Protein AF-A0A4S2UFD5-F1 (afdb_monomer_lite)

Structure (mmCIF, N/CA/C/O backbone):
data_AF-A0A4S2UFD5-F1
#
_entry.id   AF-A0A4S2UFD5-F1
#
loop_
_atom_site.group_PDB
_atom_site.id
_atom_site.type_symbol
_atom_site.label_atom_id
_atom_site.label_alt_id
_atom_site.label_comp_id
_atom_site.label_asym_id
_atom_site.label_entity_id
_atom_site.label_seq_id
_atom_site.pdbx_PDB_ins_code
_atom_site.Cartn_x
_atom_site.Cartn_y
_atom_site.Cartn_z
_atom_site.occupancy
_atom_site.B_iso_or_equiv
_atom_site.auth_seq_id
_atom_site.auth_comp_id
_atom_site.auth_asym_id
_atom_site.auth_atom_id
_atom_site.pdbx_PDB_model_num
ATOM 1 N N . MET A 1 1 ? 9.937 -9.677 -16.029 1.00 76.75 1 MET A N 1
ATOM 2 C CA . MET A 1 1 ? 10.429 -10.724 -15.095 1.00 76.75 1 MET A CA 1
ATOM 3 C C . MET A 1 1 ? 11.474 -11.639 -15.706 1.00 76.75 1 MET A C 1
ATOM 5 O O . MET A 1 1 ? 12.513 -11.784 -15.085 1.00 76.75 1 MET A O 1
ATOM 9 N N . VAL A 1 2 ? 11.227 -12.237 -16.877 1.00 81.25 2 VAL A N 1
ATOM 10 C CA . VAL A 1 2 ? 12.210 -13.088 -17.580 1.00 81.25 2 VAL A CA 1
ATOM 11 C C . VAL A 1 2 ? 13.543 -12.349 -17.768 1.00 81.25 2 VAL A C 1
ATOM 13 O O . VAL A 1 2 ? 14.549 -12.785 -17.219 1.00 81.25 2 VAL A O 1
ATOM 16 N N . TRP A 1 3 ? 13.488 -11.132 -18.322 1.00 85.19 3 TRP A N 1
ATOM 17 C CA . TRP A 1 3 ? 14.653 -10.252 -18.464 1.00 85.19 3 TRP A CA 1
ATOM 18 C C . TRP A 1 3 ? 15.431 -10.014 -17.159 1.00 85.19 3 TRP A C 1
ATOM 20 O O . TRP A 1 3 ? 16.648 -10.068 -17.155 1.00 85.19 3 TRP A O 1
ATOM 30 N N . LEU A 1 4 ? 14.756 -9.804 -16.019 1.00 79.94 4 LEU A N 1
ATOM 31 C CA . LEU A 1 4 ? 15.431 -9.528 -14.737 1.00 79.94 4 LEU A CA 1
ATOM 32 C C . LEU A 1 4 ? 16.230 -10.727 -14.211 1.00 79.94 4 LEU A C 1
ATOM 34 O O . LEU A 1 4 ? 17.190 -10.550 -13.463 1.00 79.94 4 LEU A O 1
ATOM 38 N N . VAL A 1 5 ? 15.799 -11.942 -14.554 1.00 80.50 5 VAL A N 1
ATOM 39 C CA . VAL A 1 5 ? 16.492 -13.176 -14.171 1.00 80.50 5 VAL A CA 1
ATOM 40 C C . VAL A 1 5 ? 17.629 -13.466 -15.147 1.00 80.50 5 VAL A C 1
ATOM 42 O O . VAL A 1 5 ? 18.722 -13.802 -14.703 1.00 80.50 5 VAL A O 1
ATOM 45 N N . GLU A 1 6 ? 17.400 -13.274 -16.445 1.00 81.75 6 GLU A N 1
ATOM 46 C CA . GLU A 1 6 ? 18.410 -13.458 -17.497 1.00 81.75 6 GLU A CA 1
ATOM 47 C C . GLU A 1 6 ? 19.537 -12.422 -17.422 1.00 81.75 6 GLU A C 1
ATOM 49 O O . GLU A 1 6 ? 20.700 -12.773 -17.583 1.00 81.75 6 GLU A O 1
ATOM 54 N N . ALA A 1 7 ? 19.222 -11.175 -17.064 1.00 79.00 7 ALA A N 1
ATOM 55 C CA . ALA A 1 7 ? 20.200 -10.111 -16.838 1.00 79.00 7 ALA A CA 1
ATOM 56 C C . ALA A 1 7 ? 21.088 -10.347 -15.598 1.00 79.00 7 ALA A C 1
ATOM 58 O O . ALA A 1 7 ? 21.960 -9.535 -15.301 1.00 79.00 7 ALA A O 1
ATOM 59 N N . GLY A 1 8 ? 20.861 -11.423 -14.831 1.00 82.69 8 GLY A N 1
ATOM 60 C CA . GLY A 1 8 ? 21.747 -11.830 -13.738 1.00 82.69 8 GLY A CA 1
ATOM 61 C C . GLY A 1 8 ? 21.812 -10.856 -12.556 1.00 82.69 8 GLY A C 1
ATOM 62 O O . GLY A 1 8 ? 22.706 -10.969 -11.719 1.00 82.69 8 GLY A O 1
ATOM 63 N N . LEU A 1 9 ? 20.855 -9.928 -12.439 1.00 82.50 9 LEU A N 1
ATOM 64 C CA . LEU A 1 9 ? 20.881 -8.830 -11.459 1.00 82.50 9 LEU A CA 1
ATOM 65 C C . LEU A 1 9 ? 20.856 -9.298 -9.996 1.00 82.50 9 LEU A C 1
ATOM 67 O O . LEU A 1 9 ? 21.184 -8.538 -9.087 1.00 82.50 9 LEU A O 1
ATOM 71 N N . HIS A 1 10 ? 20.471 -10.551 -9.742 1.00 84.25 10 HIS A N 1
ATOM 72 C CA . HIS A 1 10 ? 20.485 -11.126 -8.405 1.00 84.25 10 HIS A CA 1
ATOM 73 C C . HIS A 1 10 ? 20.942 -12.587 -8.424 1.00 84.25 10 HIS A C 1
ATOM 75 O O . HIS A 1 10 ? 20.267 -13.449 -8.981 1.00 84.25 10 HIS A O 1
ATOM 81 N N . ARG A 1 11 ? 22.028 -12.906 -7.703 1.00 86.25 11 ARG A N 1
ATOM 82 C CA . ARG A 1 11 ? 22.675 -14.243 -7.684 1.00 86.25 11 ARG A CA 1
ATOM 83 C C . ARG A 1 11 ? 21.758 -15.407 -7.288 1.00 86.25 11 ARG A C 1
ATOM 85 O O . ARG A 1 11 ? 22.074 -16.563 -7.524 1.00 86.25 11 ARG A O 1
ATOM 92 N N . ARG A 1 12 ? 20.650 -15.115 -6.600 1.00 86.88 12 ARG A N 1
ATOM 93 C CA . ARG A 1 12 ? 19.658 -16.111 -6.144 1.00 86.88 12 ARG A CA 1
ATOM 94 C C . ARG A 1 12 ? 18.374 -16.117 -6.977 1.00 86.88 12 ARG A C 1
ATOM 96 O O . ARG A 1 12 ? 17.432 -16.817 -6.607 1.00 86.88 12 ARG A O 1
ATOM 103 N N . ALA A 1 13 ? 18.294 -15.292 -8.018 1.00 87.31 13 ALA A N 1
ATOM 104 C CA . ALA A 1 13 ? 17.184 -15.330 -8.953 1.00 87.31 13 ALA A CA 1
ATOM 105 C C . ALA A 1 13 ? 17.376 -16.493 -9.933 1.00 87.31 13 ALA A C 1
ATOM 107 O O . ALA A 1 13 ? 18.480 -16.736 -10.399 1.00 87.31 13 ALA A O 1
ATOM 108 N N . GLY A 1 14 ? 16.307 -17.239 -10.207 1.00 91.69 14 GLY A N 1
ATOM 109 C CA . GLY A 1 14 ? 16.356 -18.402 -11.093 1.00 91.69 14 GLY A CA 1
ATOM 110 C C . GLY A 1 14 ? 14.960 -18.893 -11.461 1.00 91.69 14 GLY A C 1
ATOM 111 O O . GLY A 1 14 ? 13.976 -18.175 -11.263 1.00 91.69 14 GLY A O 1
ATOM 112 N N . ALA A 1 15 ? 14.856 -20.134 -11.943 1.00 91.81 15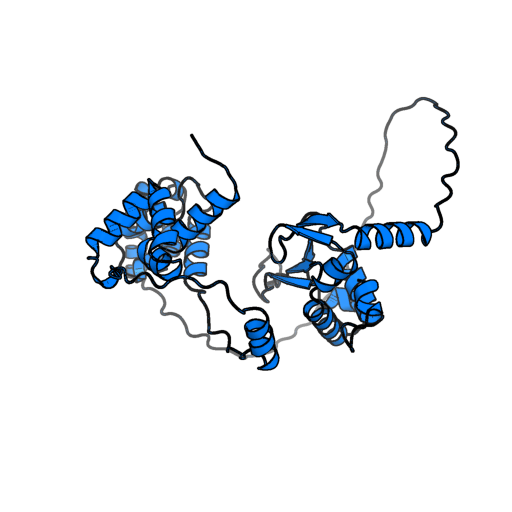 ALA A N 1
ATOM 113 C CA . ALA A 1 15 ? 13.592 -20.729 -12.392 1.00 91.81 15 ALA A CA 1
ATOM 114 C C . ALA A 1 15 ? 12.478 -20.654 -11.329 1.00 91.81 15 ALA A C 1
ATOM 116 O O . ALA A 1 15 ? 11.348 -20.275 -11.634 1.00 91.81 15 ALA A O 1
ATOM 117 N N . THR A 1 16 ? 12.807 -20.901 -10.058 1.00 93.06 16 THR A N 1
ATOM 118 C CA . THR A 1 16 ? 11.849 -20.802 -8.947 1.00 93.06 16 THR A CA 1
ATOM 119 C C . THR A 1 16 ? 11.355 -19.372 -8.716 1.00 93.06 16 THR A C 1
ATOM 121 O O . THR A 1 16 ? 10.181 -19.169 -8.411 1.00 93.06 16 THR A O 1
ATOM 124 N N . THR A 1 17 ? 12.209 -18.359 -8.910 1.00 93.62 17 THR A N 1
ATOM 125 C CA . THR A 1 17 ? 11.784 -16.949 -8.859 1.00 93.62 17 THR A CA 1
ATOM 126 C C . THR A 1 17 ? 10.774 -16.652 -9.962 1.00 93.62 17 THR A C 1
ATOM 128 O O . THR A 1 17 ? 9.776 -15.984 -9.702 1.00 93.62 17 THR A O 1
ATOM 131 N N . LEU A 1 18 ? 11.004 -17.165 -11.176 1.00 93.75 18 LEU A N 1
ATOM 132 C CA . LEU A 1 18 ? 10.075 -16.999 -12.297 1.00 93.75 18 LEU A CA 1
ATOM 133 C C . LEU A 1 18 ? 8.743 -17.705 -12.041 1.00 93.75 18 LEU A C 1
ATOM 135 O O . LEU A 1 18 ? 7.700 -17.122 -12.319 1.00 93.75 18 LEU A O 1
ATOM 139 N N . ALA A 1 19 ? 8.764 -18.917 -11.482 1.00 93.38 19 ALA A N 1
ATOM 140 C CA . ALA A 1 19 ? 7.550 -19.650 -11.126 1.00 93.38 19 ALA A CA 1
ATOM 141 C C . ALA A 1 19 ? 6.700 -18.874 -10.105 1.00 93.38 19 ALA A C 1
ATOM 143 O O . ALA A 1 19 ? 5.522 -18.620 -10.350 1.00 93.38 19 ALA A O 1
ATOM 144 N N . VAL A 1 20 ? 7.321 -18.398 -9.018 1.00 94.38 20 VAL A N 1
ATOM 145 C CA . VAL A 1 20 ? 6.638 -17.581 -7.999 1.00 94.38 20 VAL A CA 1
ATOM 146 C C . VAL A 1 20 ? 6.130 -16.261 -8.589 1.00 94.38 20 VAL A C 1
ATOM 148 O O . VAL A 1 20 ? 5.012 -15.844 -8.294 1.00 94.38 20 VAL A O 1
ATOM 151 N N . ALA A 1 21 ? 6.914 -15.605 -9.448 1.00 94.06 21 ALA A N 1
ATOM 152 C CA . ALA A 1 21 ? 6.496 -14.360 -10.089 1.00 94.06 21 ALA A CA 1
ATOM 153 C C . ALA A 1 21 ? 5.308 -14.559 -11.043 1.00 94.06 21 ALA A C 1
ATOM 155 O O . ALA A 1 21 ? 4.410 -13.721 -11.069 1.00 94.06 21 ALA A O 1
ATOM 156 N N . ARG A 1 22 ? 5.273 -15.667 -11.795 1.00 93.94 22 ARG A N 1
ATOM 157 C CA . ARG A 1 22 ? 4.145 -16.022 -12.670 1.00 93.94 22 ARG A CA 1
ATOM 158 C C . ARG A 1 22 ? 2.880 -16.322 -11.869 1.00 93.94 22 ARG A C 1
ATOM 160 O O . ARG A 1 22 ? 1.822 -15.836 -12.252 1.00 93.94 22 ARG A O 1
ATOM 167 N N . ASP A 1 23 ? 2.985 -17.039 -10.747 1.00 93.25 23 ASP A N 1
ATOM 168 C CA . ASP A 1 23 ? 1.835 -17.271 -9.855 1.00 93.25 23 ASP A CA 1
ATOM 169 C C . ASP A 1 23 ? 1.264 -15.956 -9.310 1.00 93.25 23 ASP A C 1
ATOM 171 O O . ASP A 1 23 ? 0.050 -15.753 -9.306 1.00 93.25 23 ASP A O 1
ATOM 175 N N . LEU A 1 24 ? 2.137 -15.043 -8.870 1.00 91.88 24 LEU A N 1
ATOM 176 C CA . LEU A 1 24 ? 1.714 -13.735 -8.372 1.00 91.88 24 LEU A CA 1
ATOM 177 C C . LEU A 1 24 ? 1.075 -12.893 -9.482 1.00 91.88 24 LEU A C 1
ATOM 179 O O . LEU A 1 24 ? 0.010 -12.324 -9.263 1.00 91.88 24 LEU A O 1
ATOM 183 N N . ALA A 1 25 ? 1.681 -12.856 -10.671 1.00 90.62 25 ALA A N 1
ATOM 184 C CA . ALA A 1 25 ? 1.144 -12.125 -11.814 1.00 90.62 25 ALA A CA 1
ATOM 185 C C . ALA A 1 25 ? -0.218 -12.676 -12.263 1.00 90.62 25 ALA A C 1
ATOM 187 O O . ALA A 1 25 ? -1.130 -11.897 -12.514 1.00 90.62 25 ALA A O 1
ATOM 188 N N . GLY A 1 26 ? -0.401 -14.000 -12.286 1.00 89.06 26 GLY A N 1
ATOM 189 C CA . GLY A 1 26 ? -1.671 -14.628 -12.668 1.00 89.06 26 GLY A CA 1
ATOM 190 C C . GLY A 1 26 ? -2.845 -14.301 -11.736 1.00 89.06 26 GLY A C 1
ATOM 191 O O . GLY A 1 26 ? -3.998 -14.451 -12.129 1.00 89.06 26 GLY A O 1
ATOM 192 N N . ARG A 1 27 ? -2.569 -13.833 -10.512 1.00 89.56 27 ARG A N 1
ATOM 193 C CA . ARG A 1 27 ? -3.578 -13.442 -9.508 1.00 89.56 27 ARG A CA 1
ATOM 194 C C . ARG A 1 27 ? -3.616 -11.940 -9.243 1.00 89.56 27 ARG A C 1
ATOM 196 O O . ARG A 1 27 ? -4.313 -11.501 -8.326 1.00 89.56 27 ARG A O 1
ATOM 203 N N . MET A 1 28 ? -2.811 -11.173 -9.964 1.00 89.38 28 MET A N 1
ATOM 204 C CA . MET A 1 28 ? -2.703 -9.740 -9.767 1.00 89.38 28 MET A CA 1
ATOM 205 C C . MET A 1 28 ? -3.930 -9.037 -10.343 1.00 89.38 28 MET A C 1
ATOM 207 O O . MET A 1 28 ? -4.383 -9.346 -11.444 1.00 89.38 28 MET A O 1
ATOM 211 N N . ASP A 1 29 ? -4.444 -8.049 -9.617 1.00 84.69 29 ASP A N 1
ATOM 212 C CA . ASP A 1 29 ? -5.354 -7.076 -10.203 1.00 84.69 29 ASP A CA 1
ATOM 213 C C . ASP A 1 29 ? -4.526 -6.122 -11.064 1.00 84.69 29 ASP A C 1
ATOM 215 O O . ASP A 1 29 ? -3.874 -5.215 -10.549 1.00 84.69 29 ASP A O 1
ATOM 219 N N . PHE A 1 30 ? -4.530 -6.335 -12.378 1.00 81.56 30 PHE A N 1
ATOM 220 C CA . PHE A 1 30 ? -3.754 -5.528 -13.321 1.00 81.56 30 PHE A CA 1
ATOM 221 C C . PHE A 1 30 ? -4.222 -4.073 -13.428 1.00 81.56 30 PHE A C 1
ATOM 223 O O . PHE A 1 30 ? -3.449 -3.235 -13.886 1.00 81.56 30 PHE A O 1
ATOM 230 N N . ARG A 1 31 ? -5.443 -3.736 -12.986 1.00 75.19 31 ARG A N 1
ATOM 231 C CA . ARG A 1 31 ? -5.890 -2.333 -12.961 1.00 75.19 31 ARG A CA 1
ATOM 232 C C . ARG A 1 31 ? -5.176 -1.554 -11.866 1.00 75.19 31 ARG A C 1
ATOM 234 O O . ARG A 1 31 ? -4.825 -0.394 -12.062 1.00 75.19 31 ARG A O 1
ATOM 241 N N . LEU A 1 32 ? -4.976 -2.194 -10.717 1.00 76.25 32 LEU A N 1
ATOM 242 C CA . LEU A 1 32 ? -4.357 -1.573 -9.546 1.00 76.25 32 LEU A CA 1
ATOM 243 C C . LEU A 1 32 ? -2.878 -1.935 -9.372 1.00 76.25 32 LEU A C 1
ATOM 245 O O . LEU A 1 32 ? -2.184 -1.251 -8.625 1.00 76.25 32 LEU A O 1
ATOM 249 N N . GLY A 1 33 ? -2.406 -2.988 -10.041 1.00 84.38 33 GLY A N 1
ATOM 250 C CA . GLY A 1 33 ? -1.068 -3.564 -9.896 1.00 84.38 33 GLY A CA 1
ATOM 251 C C . GLY A 1 33 ? -0.860 -4.315 -8.578 1.00 84.38 33 GLY A C 1
ATOM 252 O O . GLY A 1 33 ? 0.279 -4.476 -8.146 1.00 84.38 33 GLY A O 1
ATOM 253 N N . PHE A 1 34 ? -1.937 -4.741 -7.906 1.00 88.44 34 PHE A N 1
ATOM 254 C CA . PHE A 1 34 ? -1.877 -5.311 -6.557 1.00 88.44 34 PHE A CA 1
ATOM 255 C C . PHE A 1 34 ? -2.135 -6.814 -6.534 1.00 88.44 34 PHE A C 1
ATOM 257 O O . PHE A 1 34 ? -3.008 -7.326 -7.231 1.00 88.44 34 PHE A O 1
ATOM 264 N N . VAL A 1 35 ? -1.418 -7.521 -5.662 1.00 89.31 35 VAL A N 1
ATOM 265 C CA . VAL A 1 35 ? -1.586 -8.958 -5.444 1.00 89.31 35 VAL A CA 1
ATOM 266 C C . VAL A 1 35 ? -1.688 -9.279 -3.955 1.00 89.31 35 VAL A C 1
ATOM 268 O O . VAL A 1 35 ? -0.891 -8.822 -3.130 1.00 89.31 35 VAL A O 1
ATOM 271 N N . LEU A 1 36 ? -2.682 -10.101 -3.610 1.00 86.94 36 LEU A N 1
ATOM 272 C CA . LEU A 1 36 ? -2.817 -10.669 -2.272 1.00 86.94 36 LEU A CA 1
ATOM 273 C C . LEU A 1 36 ? -1.779 -11.774 -2.080 1.00 86.94 36 LEU A C 1
ATOM 275 O O . LEU A 1 36 ? -1.699 -12.741 -2.847 1.00 86.94 36 LEU A O 1
ATOM 279 N N . TYR A 1 37 ? -0.983 -11.627 -1.030 1.00 87.69 37 TYR A N 1
ATOM 280 C CA . TYR A 1 37 ? 0.039 -12.582 -0.660 1.00 87.69 37 TYR A CA 1
ATOM 281 C C . TYR A 1 37 ? -0.541 -13.684 0.217 1.00 87.69 37 TYR A C 1
ATOM 283 O O . TYR A 1 37 ? -0.707 -13.541 1.430 1.00 87.69 37 TYR A O 1
ATOM 291 N N . ASP A 1 38 ? -0.818 -14.798 -0.440 1.00 86.81 38 ASP A N 1
ATOM 292 C CA . ASP A 1 38 ? -1.176 -16.070 0.164 1.00 86.81 38 ASP A CA 1
ATOM 293 C C . ASP A 1 38 ? 0.062 -16.971 0.167 1.00 86.81 38 ASP A C 1
ATOM 295 O O . ASP A 1 38 ? 0.407 -17.582 -0.843 1.00 86.81 38 ASP A O 1
ATOM 299 N N . LEU A 1 39 ? 0.777 -16.995 1.289 1.00 88.19 39 LEU A N 1
ATOM 300 C CA . LEU A 1 39 ? 2.046 -17.708 1.403 1.00 88.19 39 LEU A CA 1
ATOM 301 C C . LEU A 1 39 ? 1.886 -19.225 1.214 1.00 88.19 39 LEU A C 1
ATOM 303 O O . LEU A 1 39 ? 2.673 -19.836 0.493 1.00 88.19 39 LEU A O 1
ATOM 307 N N . GLU A 1 40 ? 0.890 -19.821 1.868 1.00 85.75 40 GLU A N 1
ATOM 308 C CA . GLU A 1 40 ? 0.674 -21.270 1.855 1.00 85.75 40 GLU A CA 1
ATOM 309 C C . GLU A 1 40 ? 0.128 -21.729 0.507 1.00 85.75 40 GLU A C 1
ATOM 311 O O . GLU A 1 40 ? 0.675 -22.658 -0.086 1.00 85.75 40 GLU A O 1
ATOM 316 N N . GLY A 1 41 ? -0.869 -21.042 -0.054 1.00 87.00 41 GLY A N 1
ATOM 317 C CA . GLY A 1 41 ? -1.372 -21.422 -1.369 1.00 87.00 41 GLY A CA 1
ATOM 318 C C . GLY A 1 41 ? -0.374 -21.138 -2.491 1.00 87.00 41 GLY A C 1
ATOM 319 O O . GLY A 1 41 ? -0.330 -21.904 -3.450 1.00 87.00 41 GLY A O 1
ATOM 320 N N . THR A 1 42 ? 0.489 -20.117 -2.375 1.00 90.69 42 THR A N 1
ATOM 321 C CA . THR A 1 42 ? 1.587 -19.920 -3.348 1.00 90.69 42 THR A CA 1
ATOM 322 C C . THR A 1 42 ? 2.578 -21.083 -3.290 1.00 90.69 42 THR A C 1
ATOM 324 O O . THR A 1 42 ? 3.013 -21.561 -4.335 1.00 90.69 42 THR A O 1
ATOM 327 N N . ALA A 1 43 ? 2.900 -21.577 -2.090 1.00 92.94 43 ALA A N 1
ATOM 328 C CA . ALA A 1 43 ? 3.770 -22.738 -1.910 1.00 92.94 43 ALA A CA 1
ATOM 329 C C . ALA A 1 43 ? 3.176 -23.995 -2.570 1.00 92.94 43 ALA A C 1
ATOM 331 O O . ALA A 1 43 ? 3.865 -24.660 -3.343 1.00 92.94 43 ALA A O 1
ATOM 332 N N . VAL A 1 44 ? 1.881 -24.253 -2.351 1.00 91.69 44 VAL A N 1
ATOM 333 C CA . VAL A 1 44 ? 1.157 -25.380 -2.965 1.00 91.69 44 VAL A CA 1
ATOM 334 C C . VAL A 1 44 ? 1.123 -25.265 -4.490 1.00 91.69 44 VAL A C 1
ATOM 336 O O . VAL A 1 44 ? 1.507 -26.208 -5.175 1.00 91.69 44 VAL A O 1
ATOM 339 N N . ARG A 1 45 ? 0.720 -24.111 -5.041 1.00 92.12 45 ARG A N 1
ATOM 340 C CA . ARG A 1 45 ? 0.593 -23.922 -6.500 1.00 92.12 45 ARG A CA 1
ATOM 341 C C . ARG A 1 45 ? 1.932 -23.974 -7.229 1.00 92.12 45 ARG A C 1
ATOM 343 O O . ARG A 1 45 ? 1.997 -24.473 -8.345 1.00 92.12 45 ARG A O 1
ATOM 350 N N . CYS A 1 46 ? 2.997 -23.479 -6.602 1.00 93.94 46 CYS A N 1
ATOM 351 C CA . CYS A 1 46 ? 4.340 -23.529 -7.175 1.00 93.94 46 CYS A CA 1
ATOM 352 C C . CYS A 1 46 ? 5.070 -24.855 -6.898 1.00 93.94 46 CYS A C 1
ATOM 354 O O . CYS A 1 46 ? 6.174 -25.030 -7.404 1.00 93.94 46 CYS A O 1
ATOM 356 N N . GLY A 1 47 ? 4.512 -25.757 -6.079 1.00 94.06 47 GLY A N 1
ATOM 357 C CA . GLY A 1 47 ? 5.160 -27.019 -5.705 1.00 94.06 47 GLY A CA 1
ATOM 358 C C . GLY A 1 47 ? 6.454 -26.838 -4.900 1.00 94.06 47 GLY A C 1
ATOM 359 O O . GLY A 1 47 ? 7.387 -27.622 -5.045 1.00 94.06 47 GLY A O 1
ATOM 360 N N . VAL A 1 48 ? 6.550 -25.790 -4.075 1.00 96.25 48 VAL A N 1
ATOM 361 C CA . VAL A 1 48 ? 7.763 -25.466 -3.302 1.00 96.25 48 VAL A CA 1
ATOM 362 C C . VAL A 1 48 ? 7.461 -25.269 -1.822 1.00 96.25 48 VAL A C 1
ATOM 364 O O . VAL A 1 48 ? 6.326 -25.039 -1.424 1.00 96.25 48 VAL A O 1
ATOM 367 N N . SER A 1 49 ? 8.497 -25.307 -0.980 1.00 96.25 49 SER A N 1
ATOM 368 C CA . SER A 1 49 ? 8.325 -25.046 0.451 1.00 96.25 49 SER A CA 1
ATOM 369 C C . SER A 1 49 ? 7.936 -23.588 0.738 1.00 96.25 49 SER A C 1
ATOM 371 O O . SER A 1 49 ? 8.345 -22.652 0.046 1.00 96.25 49 SER A O 1
ATOM 373 N N . VAL A 1 50 ? 7.228 -23.371 1.847 1.00 94.06 50 VAL A N 1
ATOM 374 C CA . VAL A 1 50 ? 6.892 -22.034 2.368 1.00 94.06 50 VAL A CA 1
ATOM 375 C C . VAL A 1 50 ? 8.140 -21.159 2.582 1.00 94.06 50 VAL A C 1
ATOM 377 O O . VAL A 1 50 ? 8.122 -19.954 2.317 1.00 94.06 50 VAL A O 1
ATOM 380 N N . ALA A 1 51 ? 9.249 -21.749 3.038 1.00 94.25 51 ALA A N 1
ATOM 381 C CA . ALA A 1 51 ? 10.515 -21.036 3.208 1.00 94.25 51 ALA A CA 1
ATOM 382 C C . ALA A 1 51 ? 11.098 -20.584 1.858 1.00 94.25 51 ALA A C 1
ATOM 384 O O . ALA A 1 51 ? 11.582 -19.455 1.734 1.00 94.25 51 ALA A O 1
ATOM 385 N N . THR A 1 52 ? 10.983 -21.432 0.835 1.00 94.56 52 THR A N 1
ATOM 386 C CA . THR A 1 52 ? 11.389 -21.130 -0.541 1.00 94.56 52 THR A CA 1
ATOM 387 C C . THR A 1 52 ? 10.580 -19.961 -1.100 1.00 94.56 52 THR A C 1
ATOM 389 O O . THR A 1 52 ? 11.175 -19.014 -1.615 1.00 94.56 52 THR A O 1
ATOM 392 N N . VAL A 1 53 ? 9.254 -19.943 -0.912 1.00 94.44 53 VAL A N 1
ATOM 393 C CA . VAL A 1 53 ? 8.415 -18.802 -1.328 1.00 94.44 53 VAL A CA 1
ATOM 394 C C . VAL A 1 53 ? 8.874 -17.511 -0.654 1.00 94.44 53 VAL A C 1
ATOM 396 O O . VAL A 1 53 ? 9.139 -16.530 -1.343 1.00 94.44 53 VAL A O 1
ATOM 399 N N . LYS A 1 54 ? 9.061 -17.505 0.675 1.00 94.31 54 LYS A N 1
ATOM 400 C CA . LYS A 1 54 ? 9.560 -16.318 1.400 1.00 94.31 54 LYS A CA 1
ATOM 401 C C . LYS A 1 54 ? 10.890 -15.816 0.842 1.00 94.31 54 LYS A C 1
ATOM 403 O O . LYS A 1 54 ? 11.059 -14.611 0.653 1.00 94.31 54 LYS A O 1
ATOM 408 N N . ARG A 1 55 ? 11.827 -16.733 0.578 1.00 95.81 55 ARG A N 1
ATOM 409 C CA . ARG A 1 55 ? 13.133 -16.409 -0.005 1.00 95.81 55 ARG A CA 1
ATOM 410 C C . ARG A 1 55 ? 12.973 -15.761 -1.378 1.00 95.81 55 ARG A C 1
ATOM 412 O O . ARG A 1 55 ? 13.556 -14.708 -1.600 1.00 95.81 55 ARG A O 1
ATOM 419 N N . HIS A 1 56 ? 12.184 -16.342 -2.278 1.00 94.69 56 HIS A N 1
ATOM 420 C CA . HIS A 1 56 ? 12.034 -15.810 -3.635 1.00 94.69 56 HIS A CA 1
ATOM 421 C C . HIS A 1 56 ? 11.196 -14.530 -3.691 1.00 94.69 56 HIS A C 1
ATOM 423 O O . HIS A 1 56 ? 11.523 -13.640 -4.466 1.00 94.69 56 HIS A O 1
ATOM 429 N N . VAL A 1 57 ? 10.202 -14.358 -2.818 1.00 94.25 57 VAL A N 1
ATOM 430 C CA . VAL A 1 57 ? 9.489 -13.077 -2.666 1.00 94.25 57 VAL A CA 1
ATOM 431 C C . VAL A 1 57 ? 10.431 -11.983 -2.171 1.00 94.25 57 VAL A C 1
ATOM 433 O O . VAL A 1 57 ? 10.376 -10.859 -2.660 1.00 94.25 57 VAL A O 1
ATOM 436 N N . ARG A 1 58 ? 11.343 -12.298 -1.243 1.00 94.06 58 ARG A N 1
ATOM 437 C CA . ARG A 1 58 ? 12.403 -11.363 -0.847 1.00 94.06 58 ARG A CA 1
ATOM 438 C C . ARG A 1 58 ? 13.297 -10.997 -2.035 1.00 94.06 58 ARG A C 1
ATOM 440 O O . ARG A 1 58 ? 13.512 -9.812 -2.248 1.00 94.06 58 ARG A O 1
ATOM 447 N N . VAL A 1 59 ? 13.727 -11.976 -2.833 1.00 93.44 59 VAL A N 1
ATOM 448 C CA . VAL A 1 59 ? 14.523 -11.730 -4.051 1.00 93.44 59 VAL A CA 1
ATOM 449 C C . VAL A 1 59 ? 13.777 -10.829 -5.040 1.00 93.44 59 VAL A C 1
ATOM 451 O O . VAL A 1 59 ? 14.365 -9.901 -5.578 1.00 93.44 59 VAL A O 1
ATOM 454 N N . LEU A 1 60 ? 12.476 -11.047 -5.255 1.00 93.19 60 LEU A N 1
ATOM 455 C CA . LEU A 1 60 ? 11.655 -10.192 -6.124 1.00 93.19 60 LEU A CA 1
ATOM 456 C C . LEU A 1 60 ? 11.589 -8.744 -5.627 1.00 93.19 60 LEU A C 1
ATOM 458 O O . LEU A 1 60 ? 11.573 -7.818 -6.433 1.00 93.19 60 LEU A O 1
ATOM 462 N N . ARG A 1 61 ? 11.580 -8.545 -4.308 1.00 92.50 61 ARG A N 1
ATOM 463 C CA . ARG A 1 61 ? 11.644 -7.207 -3.715 1.00 92.50 61 ARG A CA 1
ATOM 464 C C . ARG A 1 61 ? 13.020 -6.569 -3.853 1.00 92.50 61 ARG A C 1
ATOM 466 O O . ARG A 1 61 ? 13.101 -5.388 -4.152 1.00 92.50 61 ARG A O 1
ATOM 473 N N . GLU A 1 62 ? 14.083 -7.338 -3.638 1.00 91.44 62 GLU A N 1
ATOM 474 C CA . GLU A 1 62 ? 15.469 -6.877 -3.805 1.00 91.44 62 GLU A CA 1
ATOM 475 C C . GLU A 1 62 ? 15.755 -6.501 -5.268 1.00 91.44 62 GLU A C 1
ATOM 477 O O . GLU A 1 62 ? 16.431 -5.514 -5.525 1.00 91.44 62 GLU A O 1
ATOM 482 N N . LEU A 1 63 ? 15.154 -7.217 -6.223 1.00 88.25 63 LEU A N 1
ATOM 483 C CA . LEU A 1 63 ? 15.162 -6.873 -7.649 1.00 88.25 63 LEU A CA 1
ATOM 484 C C . LEU A 1 63 ? 14.304 -5.646 -8.000 1.00 88.25 63 LEU A C 1
ATOM 486 O O . LEU A 1 63 ? 14.294 -5.232 -9.155 1.00 88.25 63 LEU A O 1
ATOM 490 N N . GLY A 1 64 ? 13.542 -5.099 -7.051 1.00 88.56 64 GLY A N 1
ATOM 491 C CA . GLY A 1 64 ? 12.629 -3.984 -7.294 1.00 88.56 64 GLY A CA 1
ATOM 492 C C . GLY A 1 64 ? 11.401 -4.351 -8.128 1.00 88.56 64 GLY A C 1
ATOM 493 O O . GLY A 1 64 ? 10.761 -3.457 -8.668 1.00 88.56 64 GLY A O 1
ATOM 494 N N . ALA A 1 65 ? 11.063 -5.638 -8.260 1.00 89.31 65 ALA A N 1
ATOM 495 C CA . ALA A 1 65 ? 9.889 -6.108 -9.004 1.00 89.31 65 ALA A CA 1
ATOM 496 C C . ALA A 1 65 ? 8.616 -6.189 -8.138 1.00 89.31 65 ALA A C 1
ATOM 498 O O . ALA A 1 65 ? 7.504 -6.299 -8.654 1.00 89.31 65 ALA A O 1
ATOM 499 N N . LEU A 1 66 ? 8.777 -6.161 -6.812 1.00 91.50 66 LEU A N 1
ATOM 500 C CA . LEU A 1 66 ? 7.681 -6.125 -5.848 1.00 91.50 66 LEU A CA 1
ATOM 501 C C . LEU A 1 66 ? 7.969 -5.114 -4.741 1.00 91.50 66 LEU A C 1
ATOM 503 O O . LEU A 1 66 ? 9.061 -5.091 -4.171 1.00 91.50 66 LEU A O 1
ATOM 507 N N . VAL A 1 67 ? 6.942 -4.375 -4.335 1.00 90.75 67 VAL A N 1
ATOM 508 C CA . VAL A 1 67 ? 6.973 -3.499 -3.160 1.00 90.75 67 VAL A CA 1
ATOM 509 C C . VAL A 1 67 ? 5.811 -3.818 -2.225 1.00 90.75 67 VAL A C 1
ATOM 511 O O . VAL A 1 67 ? 4.743 -4.260 -2.650 1.00 90.75 67 VAL A O 1
ATOM 514 N N . TRP A 1 68 ? 6.024 -3.647 -0.920 1.00 89.00 68 TRP A N 1
ATOM 515 C CA . TRP A 1 68 ? 4.934 -3.762 0.047 1.00 89.00 68 TRP A CA 1
ATOM 516 C C . TRP A 1 68 ? 3.991 -2.579 -0.108 1.00 89.00 68 TRP A C 1
ATOM 518 O O . TRP A 1 68 ? 4.422 -1.440 0.024 1.00 89.00 68 TRP A O 1
ATOM 528 N N . GLN A 1 69 ? 2.707 -2.867 -0.306 1.00 86.38 69 GLN A N 1
ATOM 529 C CA . GLN A 1 69 ? 1.663 -1.846 -0.272 1.00 86.38 69 GLN A CA 1
ATOM 530 C C . GLN A 1 69 ? 0.979 -1.814 1.095 1.00 86.38 69 GLN A C 1
ATOM 532 O O . GLN A 1 69 ? 0.703 -0.749 1.641 1.00 86.38 69 GLN A O 1
ATOM 537 N N . ARG A 1 70 ? 0.687 -2.992 1.663 1.00 86.75 70 ARG A N 1
ATOM 538 C CA . ARG A 1 70 ? 0.044 -3.105 2.974 1.00 86.75 70 ARG A CA 1
ATOM 539 C C . ARG A 1 70 ? 0.511 -4.344 3.716 1.00 86.75 70 ARG A C 1
ATOM 541 O O . ARG A 1 70 ? 0.478 -5.454 3.181 1.00 86.75 70 ARG A O 1
ATOM 548 N N . HIS A 1 71 ? 0.867 -4.162 4.983 1.00 82.00 71 HIS A N 1
ATOM 549 C CA . HIS A 1 71 ? 1.152 -5.280 5.865 1.00 82.00 71 HIS A CA 1
ATOM 550 C C . HIS A 1 71 ? -0.131 -5.999 6.278 1.00 82.00 71 HIS A C 1
ATOM 552 O O . HIS A 1 71 ? -1.073 -5.397 6.798 1.00 82.00 71 HIS A O 1
ATOM 558 N N . GLY A 1 72 ? -0.153 -7.309 6.038 1.00 74.12 72 GLY A N 1
ATOM 559 C CA . GLY A 1 72 ? -1.155 -8.183 6.612 1.00 74.12 72 GLY A CA 1
ATOM 560 C C . GLY A 1 72 ? -0.982 -8.260 8.124 1.00 74.12 72 GLY A C 1
ATOM 561 O O . GLY A 1 72 ? 0.135 -8.186 8.639 1.00 74.12 72 GLY A O 1
ATOM 562 N N . THR A 1 73 ? -2.078 -8.431 8.852 1.00 70.00 73 THR A N 1
ATOM 563 C CA . THR A 1 73 ? -2.026 -8.661 10.299 1.00 70.00 73 THR A CA 1
ATOM 564 C C . THR A 1 73 ? -2.584 -10.038 10.606 1.00 70.00 73 THR A C 1
ATOM 566 O O . THR A 1 73 ? -3.488 -10.527 9.931 1.00 70.00 73 THR A O 1
ATOM 569 N N . LYS A 1 74 ? -2.062 -10.682 11.651 1.00 58.12 74 LYS A N 1
ATOM 570 C CA . LYS A 1 74 ? -2.455 -12.049 12.018 1.00 58.12 74 LYS A CA 1
ATOM 571 C C . LYS A 1 74 ? -3.878 -12.155 12.599 1.00 58.12 74 LYS A C 1
ATOM 573 O O . LYS A 1 74 ? -4.350 -13.271 12.770 1.00 58.12 74 LYS A O 1
ATOM 578 N N . ARG A 1 75 ? -4.544 -11.039 12.950 1.00 53.03 75 ARG A N 1
ATOM 579 C CA . ARG A 1 75 ? -5.801 -11.034 13.738 1.00 53.03 75 ARG A CA 1
ATOM 580 C C . ARG A 1 75 ? -6.798 -9.903 13.402 1.00 53.03 75 ARG A C 1
ATOM 582 O O . ARG A 1 75 ? -7.458 -9.409 14.307 1.00 53.03 75 ARG A O 1
ATOM 589 N N . ASN A 1 76 ? -6.933 -9.469 12.146 1.00 47.66 76 ASN A N 1
ATOM 590 C CA . ASN A 1 76 ? -7.814 -8.323 11.834 1.00 47.66 76 ASN A CA 1
ATOM 591 C C . ASN A 1 76 ? -9.229 -8.659 11.357 1.00 47.66 76 ASN A C 1
ATOM 593 O O . ASN A 1 76 ? -10.111 -7.817 11.510 1.00 47.66 76 ASN A O 1
ATOM 597 N N . LEU A 1 77 ? -9.479 -9.828 10.765 1.00 49.00 77 LEU A N 1
ATOM 598 C CA . LEU A 1 77 ? -10.782 -10.134 10.175 1.00 49.00 77 LEU A CA 1
ATOM 599 C C . LEU A 1 77 ? -11.565 -11.090 11.079 1.00 49.00 77 LEU A C 1
ATOM 601 O O . LEU A 1 77 ? -11.284 -12.282 11.112 1.00 49.00 77 LEU A O 1
ATOM 605 N N . HIS A 1 78 ? -12.568 -10.599 11.803 1.00 46.09 78 HIS A N 1
ATOM 606 C CA . HIS A 1 78 ? -13.551 -11.477 12.440 1.00 46.09 78 HIS A CA 1
ATOM 607 C C . HIS A 1 78 ? -14.758 -11.622 11.514 1.00 46.09 78 HIS A C 1
ATOM 609 O O . HIS A 1 78 ? -15.536 -10.684 11.350 1.00 46.09 78 HIS A O 1
ATOM 615 N N . LEU A 1 79 ? -14.884 -12.783 10.870 1.00 59.94 79 LEU A N 1
ATOM 616 C CA . LEU A 1 79 ? -16.072 -13.130 10.092 1.00 59.94 79 LEU A CA 1
ATOM 617 C C . LEU A 1 79 ? -17.078 -13.831 11.019 1.00 59.94 79 LEU A C 1
ATOM 619 O O . LEU A 1 79 ? -16.652 -14.664 11.824 1.00 59.94 79 LEU A O 1
ATOM 623 N N . PRO A 1 80 ? -18.390 -13.541 10.924 1.00 52.34 80 PRO A N 1
ATOM 624 C CA . PRO A 1 80 ? -19.398 -14.211 11.742 1.00 52.34 80 PRO A CA 1
ATOM 625 C C . PRO A 1 80 ? -19.281 -15.734 11.611 1.00 52.34 80 PRO A C 1
ATOM 627 O O . PRO A 1 80 ? -19.245 -16.266 10.502 1.00 52.34 80 PRO A O 1
ATOM 630 N N . GLY A 1 81 ? -19.178 -16.435 12.743 1.00 67.88 81 GLY A N 1
ATOM 631 C CA . GLY A 1 81 ? -19.046 -17.895 12.774 1.00 67.88 81 GLY A CA 1
ATOM 632 C C . GLY A 1 81 ? -17.661 -18.441 12.403 1.00 67.88 81 GLY A C 1
ATOM 633 O O . GLY A 1 81 ? -17.512 -19.655 12.282 1.00 67.88 81 GLY A O 1
ATOM 634 N N . ARG A 1 82 ? -16.638 -17.590 12.232 1.00 54.66 82 ARG A N 1
ATOM 635 C CA . ARG A 1 82 ? -15.253 -18.023 11.991 1.00 54.66 82 ARG A CA 1
ATOM 636 C C . ARG A 1 82 ? -14.284 -17.420 13.013 1.00 54.66 82 ARG A C 1
ATOM 638 O O . ARG A 1 82 ? -14.516 -16.317 13.519 1.00 54.66 82 ARG A O 1
ATOM 645 N N . PRO A 1 83 ? -13.175 -18.117 13.320 1.00 59.25 83 PRO A N 1
ATOM 646 C CA . PRO A 1 83 ? -12.099 -17.526 14.106 1.00 59.25 83 PRO A CA 1
ATOM 647 C C . PRO A 1 83 ? -11.543 -16.282 13.402 1.00 59.25 83 PRO A C 1
ATOM 649 O O . PRO A 1 83 ? -11.724 -16.100 12.197 1.00 59.25 83 PRO A O 1
ATOM 652 N N . TYR A 1 84 ? -10.857 -15.424 14.163 1.00 48.38 84 TYR A N 1
ATOM 653 C CA . TYR A 1 84 ? -10.120 -14.298 13.593 1.00 48.38 84 TYR A CA 1
ATOM 654 C C . TYR A 1 84 ? -9.202 -14.791 12.468 1.00 48.38 84 TYR A C 1
ATOM 656 O O . TYR A 1 84 ? -8.283 -15.574 12.703 1.00 48.38 84 TYR A O 1
ATOM 664 N N . ALA A 1 85 ? -9.460 -14.317 11.256 1.00 57.34 85 ALA A N 1
ATOM 665 C CA . ALA A 1 85 ? -8.633 -14.517 10.087 1.00 57.34 85 ALA A CA 1
ATOM 666 C C . ALA A 1 85 ? -7.651 -13.349 9.954 1.00 57.34 85 ALA A C 1
ATOM 668 O O . ALA A 1 85 ? -7.967 -12.186 10.236 1.00 57.34 85 ALA A O 1
ATOM 669 N N . GLY A 1 86 ? -6.429 -13.655 9.531 1.00 59.59 86 GLY A N 1
ATOM 670 C CA . GLY A 1 86 ? -5.466 -12.618 9.200 1.00 59.59 86 GLY A CA 1
ATOM 671 C C . GLY A 1 86 ? -5.903 -11.845 7.957 1.00 59.59 86 GLY A C 1
ATOM 672 O O . GLY A 1 86 ? -6.497 -12.412 7.042 1.00 59.59 86 GLY A O 1
ATOM 673 N N . THR A 1 87 ? -5.604 -10.548 7.899 1.00 67.56 87 THR A N 1
ATOM 674 C CA . THR A 1 87 ? -5.648 -9.836 6.616 1.00 67.56 87 THR A CA 1
ATOM 675 C C . THR A 1 87 ? -4.413 -10.253 5.832 1.00 67.56 87 THR A C 1
ATOM 677 O O . THR A 1 87 ? -3.309 -10.193 6.373 1.00 67.56 87 THR A O 1
ATOM 680 N N . ALA A 1 88 ? -4.582 -10.690 4.585 1.00 74.56 88 ALA A N 1
ATOM 681 C CA . ALA A 1 88 ? -3.448 -11.022 3.734 1.00 74.56 88 ALA A CA 1
ATOM 682 C C . ALA A 1 88 ? -2.571 -9.782 3.501 1.00 74.56 88 ALA A C 1
ATOM 684 O O . ALA A 1 88 ? -3.059 -8.652 3.415 1.00 74.56 88 ALA A O 1
ATOM 685 N N . THR A 1 89 ? -1.264 -10.003 3.405 1.00 85.19 89 THR A N 1
ATOM 686 C CA . THR A 1 89 ? -0.323 -8.983 2.940 1.00 85.19 89 THR A CA 1
ATOM 687 C C . THR A 1 89 ? -0.658 -8.597 1.503 1.00 85.19 89 THR A C 1
ATOM 689 O O . THR A 1 89 ? -0.991 -9.466 0.703 1.00 85.19 89 THR A O 1
ATOM 692 N N . VAL A 1 90 ? -0.534 -7.316 1.161 1.00 88.62 90 VAL A N 1
ATOM 693 C CA . VAL A 1 90 ? -0.714 -6.832 -0.213 1.00 88.62 90 VAL A CA 1
ATOM 694 C C . VAL A 1 90 ? 0.627 -6.354 -0.752 1.00 88.62 90 VAL A C 1
ATOM 696 O O . VAL A 1 90 ? 1.260 -5.470 -0.161 1.00 88.62 90 VAL A O 1
ATOM 699 N N . TYR A 1 91 ? 1.033 -6.921 -1.884 1.00 91.69 91 TYR A N 1
ATOM 700 C CA . TYR A 1 91 ? 2.154 -6.426 -2.676 1.00 91.69 91 TYR A CA 1
ATOM 701 C C . TYR A 1 91 ? 1.653 -5.636 -3.878 1.00 91.69 91 TYR A C 1
ATOM 703 O O . TYR A 1 91 ? 0.572 -5.918 -4.394 1.00 91.69 91 TYR A O 1
ATOM 711 N N . ALA A 1 92 ? 2.466 -4.690 -4.332 1.00 90.12 92 ALA A N 1
ATOM 712 C CA . ALA A 1 92 ? 2.320 -4.040 -5.623 1.00 90.12 92 ALA A CA 1
ATOM 713 C C . ALA A 1 92 ? 3.472 -4.458 -6.547 1.00 90.12 92 ALA A C 1
ATOM 715 O O . ALA A 1 92 ? 4.611 -4.588 -6.087 1.00 90.12 92 ALA A O 1
ATOM 716 N N . ALA A 1 93 ? 3.175 -4.696 -7.824 1.00 90.00 93 ALA A N 1
ATOM 717 C CA . ALA A 1 93 ? 4.187 -5.011 -8.827 1.00 90.00 93 ALA A CA 1
ATOM 718 C C . ALA A 1 93 ? 4.818 -3.737 -9.379 1.00 90.00 93 ALA A C 1
ATOM 720 O O . ALA A 1 93 ? 4.130 -2.868 -9.901 1.00 90.00 93 ALA A O 1
ATOM 721 N N . THR A 1 94 ? 6.135 -3.644 -9.289 1.00 89.19 94 THR A N 1
ATOM 722 C CA . THR A 1 94 ? 6.914 -2.487 -9.736 1.00 89.19 94 THR A CA 1
ATOM 723 C C . THR A 1 94 ? 7.753 -2.852 -10.952 1.00 89.19 94 THR A C 1
ATOM 725 O O . THR A 1 94 ? 8.166 -4.002 -11.117 1.00 89.19 94 THR A O 1
ATOM 728 N N . ILE A 1 95 ? 8.022 -1.865 -11.804 1.00 86.25 95 ILE A N 1
ATOM 729 C CA . ILE A 1 95 ? 9.017 -1.987 -12.868 1.00 86.25 95 ILE A CA 1
ATOM 730 C C . ILE A 1 95 ? 10.332 -1.423 -12.309 1.00 86.25 95 ILE A C 1
ATOM 732 O O . ILE A 1 95 ? 10.343 -0.283 -11.845 1.00 86.25 95 ILE A O 1
ATOM 736 N N . PRO A 1 96 ? 11.420 -2.212 -12.247 1.00 85.06 96 PRO A N 1
ATOM 737 C CA . PRO A 1 96 ? 12.697 -1.711 -11.753 1.00 85.06 96 PRO A CA 1
ATOM 738 C C . PRO A 1 96 ? 13.305 -0.695 -12.722 1.00 85.06 96 PRO A C 1
ATOM 740 O O . PRO A 1 96 ? 13.337 -0.948 -13.923 1.00 85.06 96 PRO A O 1
ATOM 743 N N . ALA A 1 97 ? 13.922 0.367 -12.199 1.00 81.00 97 ALA A N 1
ATOM 744 C CA . ALA A 1 97 ? 14.586 1.385 -13.020 1.00 81.00 97 ALA A CA 1
ATOM 745 C C . ALA A 1 97 ? 15.646 0.799 -13.971 1.00 81.00 97 ALA A C 1
ATOM 747 O O . ALA A 1 97 ? 15.794 1.264 -15.092 1.00 81.00 97 ALA A O 1
ATOM 748 N N . ALA A 1 98 ? 16.344 -0.270 -13.566 1.00 83.19 98 ALA A N 1
ATOM 749 C CA . ALA A 1 98 ? 17.297 -0.966 -14.435 1.00 83.19 98 ALA A CA 1
ATOM 750 C C . ALA A 1 98 ? 16.638 -1.553 -15.698 1.00 83.19 98 ALA A C 1
ATOM 752 O O . ALA A 1 98 ? 17.258 -1.571 -16.757 1.00 83.19 98 ALA A O 1
ATOM 753 N N . TYR A 1 99 ? 15.387 -2.016 -15.593 1.00 85.25 99 TYR A N 1
ATOM 754 C CA . TYR A 1 99 ? 14.612 -2.475 -16.744 1.00 85.25 99 TYR A CA 1
ATOM 755 C C . TYR A 1 99 ? 14.205 -1.298 -17.629 1.00 85.25 99 TYR A C 1
ATOM 757 O O . TYR A 1 99 ? 14.367 -1.371 -18.843 1.00 85.25 99 TYR A O 1
ATOM 765 N N . ASP A 1 100 ? 13.722 -0.210 -17.028 1.00 85.06 100 ASP A N 1
ATOM 766 C CA . ASP A 1 100 ? 13.335 0.990 -17.771 1.00 85.06 100 ASP A CA 1
ATOM 767 C C . ASP A 1 100 ? 14.522 1.582 -18.537 1.00 85.06 100 ASP A C 1
ATOM 769 O O . ASP A 1 100 ? 14.405 1.831 -19.734 1.00 85.06 100 ASP A O 1
ATOM 773 N N . SER A 1 101 ? 15.697 1.693 -17.913 1.00 83.62 101 SER A N 1
ATOM 774 C CA . SER A 1 101 ? 16.921 2.133 -18.590 1.00 83.62 101 SER A CA 1
ATOM 775 C C . SER A 1 101 ? 17.331 1.192 -19.724 1.00 83.62 101 SER A C 1
ATOM 777 O O . SER A 1 101 ? 17.678 1.658 -20.806 1.00 83.62 101 SER A O 1
ATOM 779 N N . ALA A 1 102 ? 17.268 -0.127 -19.507 1.00 84.00 102 ALA A N 1
ATOM 780 C CA . ALA A 1 102 ? 17.643 -1.111 -20.524 1.00 84.00 102 ALA A CA 1
ATOM 781 C C . ALA A 1 102 ? 16.686 -1.132 -21.725 1.00 84.00 102 ALA A C 1
ATOM 783 O O . ALA A 1 102 ? 17.121 -1.342 -22.854 1.00 84.00 102 ALA A O 1
ATOM 784 N N . MET A 1 103 ? 15.395 -0.890 -21.492 1.00 82.25 103 MET A N 1
ATOM 785 C CA . MET A 1 103 ? 14.381 -0.776 -22.546 1.00 82.25 103 MET A CA 1
ATOM 786 C C . MET A 1 103 ? 14.281 0.643 -23.119 1.00 82.25 103 MET A C 1
ATOM 788 O O . MET A 1 103 ? 13.477 0.897 -24.014 1.00 82.25 103 MET A O 1
ATOM 792 N N . GLY A 1 104 ? 15.086 1.584 -22.616 1.00 85.19 104 GLY A N 1
ATOM 793 C CA . GLY A 1 104 ? 15.075 2.978 -23.044 1.00 85.19 104 GLY A CA 1
ATOM 794 C C . GLY A 1 104 ? 13.782 3.719 -22.702 1.00 85.19 104 GLY A C 1
ATOM 795 O O . GLY A 1 104 ? 13.418 4.663 -23.399 1.00 85.19 104 GLY A O 1
ATOM 796 N N . HIS A 1 105 ? 13.052 3.305 -21.670 1.00 86.69 105 HIS A N 1
ATOM 797 C CA . HIS A 1 105 ? 11.854 4.003 -21.223 1.00 86.69 105 HIS A CA 1
ATOM 798 C C . HIS A 1 105 ? 12.209 5.356 -20.598 1.00 86.69 105 HIS A C 1
ATOM 800 O O . HIS A 1 105 ? 13.108 5.474 -19.766 1.00 86.69 105 HIS A O 1
ATOM 806 N N . ARG A 1 106 ? 11.449 6.384 -20.973 1.00 84.50 106 ARG A N 1
ATOM 807 C CA . ARG A 1 106 ? 11.423 7.684 -20.306 1.00 84.50 106 ARG A CA 1
ATOM 808 C C . ARG A 1 106 ? 10.229 7.707 -19.373 1.00 84.50 106 ARG A C 1
ATOM 810 O O . ARG A 1 106 ? 9.109 7.420 -19.798 1.00 84.50 106 ARG A O 1
ATOM 817 N N . LEU A 1 107 ? 10.495 7.997 -18.106 1.00 83.94 107 LEU A N 1
ATOM 818 C CA . LEU A 1 107 ? 9.496 7.985 -17.050 1.00 83.94 107 LEU A CA 1
ATOM 819 C C . LEU A 1 107 ? 9.126 9.409 -16.647 1.00 83.94 107 LEU A C 1
ATOM 821 O O . LEU A 1 107 ? 9.988 10.278 -16.545 1.00 83.94 107 LEU A O 1
ATOM 825 N N . GLU A 1 108 ? 7.849 9.611 -16.364 1.00 80.81 108 GLU A N 1
ATOM 826 C CA . GLU A 1 108 ? 7.309 10.798 -15.719 1.00 80.81 108 GLU A CA 1
ATOM 827 C C . GLU A 1 108 ? 6.785 10.418 -14.327 1.00 80.81 108 GLU A C 1
ATOM 829 O O . GLU A 1 108 ? 6.097 9.406 -14.158 1.00 80.81 108 GLU A O 1
ATOM 834 N N . GLY A 1 109 ? 7.125 11.220 -13.317 1.00 77.12 109 GLY A N 1
ATOM 835 C CA . GLY A 1 109 ? 6.846 10.926 -11.909 1.00 77.12 109 GLY A CA 1
ATOM 836 C C . GLY A 1 109 ? 7.925 10.072 -11.232 1.00 77.12 109 GLY A C 1
ATOM 837 O O . GLY A 1 109 ? 8.992 9.819 -11.785 1.00 77.12 109 GLY A O 1
ATOM 838 N N . SER A 1 110 ? 7.662 9.641 -9.994 1.00 67.88 110 SER A N 1
ATOM 839 C CA . SER A 1 110 ? 8.636 8.926 -9.160 1.00 67.88 110 SER A CA 1
ATOM 840 C C . SER A 1 110 ? 8.051 7.683 -8.476 1.00 67.88 110 SER A C 1
ATOM 842 O O . SER A 1 110 ? 6.842 7.555 -8.240 1.00 67.88 110 SER A O 1
ATOM 844 N N . GLY A 1 111 ? 8.933 6.730 -8.158 1.00 67.44 111 GLY A N 1
ATOM 845 C CA . GLY A 1 111 ? 8.590 5.499 -7.444 1.00 67.44 111 GLY A CA 1
ATOM 846 C C . GLY A 1 111 ? 7.558 4.631 -8.176 1.00 67.44 111 GLY A C 1
ATOM 847 O O . GLY A 1 111 ? 7.565 4.523 -9.396 1.00 67.44 111 GLY A O 1
ATOM 848 N N . TYR A 1 112 ? 6.637 4.016 -7.425 1.00 61.97 112 TYR A N 1
ATOM 849 C CA . TYR A 1 112 ? 5.583 3.144 -7.976 1.00 61.97 112 TYR A CA 1
ATOM 850 C C . TYR A 1 112 ? 4.591 3.871 -8.902 1.00 61.97 112 TYR A C 1
ATOM 852 O O . TYR A 1 112 ? 3.889 3.236 -9.685 1.00 61.97 112 TYR A O 1
ATOM 860 N N . ARG A 1 113 ? 4.496 5.201 -8.802 1.00 65.94 113 ARG A N 1
ATOM 861 C CA . ARG A 1 113 ? 3.570 5.996 -9.617 1.00 65.94 113 ARG A CA 1
ATOM 862 C C . ARG A 1 113 ? 4.179 6.459 -10.936 1.00 65.94 113 ARG A C 1
ATOM 864 O O . ARG A 1 113 ? 3.438 7.028 -11.733 1.00 65.94 113 ARG A O 1
ATOM 871 N N . ALA A 1 114 ? 5.472 6.216 -11.160 1.00 74.12 114 ALA A N 1
ATOM 872 C CA . ALA A 1 114 ? 6.136 6.580 -12.400 1.00 74.12 114 ALA A CA 1
ATOM 873 C C . ALA A 1 114 ? 5.437 5.922 -13.602 1.00 74.12 114 ALA A C 1
ATOM 875 O O . ALA A 1 114 ? 5.100 4.733 -13.576 1.00 74.12 114 ALA A O 1
ATOM 876 N N . ARG A 1 115 ? 5.181 6.709 -14.646 1.00 77.94 115 ARG A N 1
ATOM 877 C CA . ARG A 1 115 ? 4.547 6.256 -15.888 1.00 77.94 115 ARG A CA 1
ATOM 878 C C . ARG A 1 115 ? 5.514 6.431 -17.044 1.00 77.94 115 ARG A C 1
ATOM 880 O O . ARG A 1 115 ? 6.231 7.419 -17.101 1.00 77.94 115 ARG A O 1
ATOM 887 N N . VAL A 1 116 ? 5.515 5.479 -17.972 1.00 82.00 116 VAL A N 1
ATOM 888 C CA . VAL A 1 116 ? 6.290 5.602 -19.209 1.00 82.00 116 VAL A CA 1
ATOM 889 C C . VAL A 1 116 ? 5.636 6.681 -20.074 1.00 82.00 116 VAL A C 1
ATOM 891 O O . VAL A 1 116 ? 4.507 6.501 -20.525 1.00 82.00 116 VAL A O 1
ATOM 894 N N . CYS A 1 117 ? 6.334 7.795 -20.284 1.00 86.00 117 CYS A N 1
ATOM 895 C CA . CYS A 1 117 ? 5.898 8.908 -21.132 1.00 86.00 117 CYS A CA 1
ATOM 896 C C . CYS A 1 117 ? 6.528 8.854 -22.533 1.00 86.00 117 CYS A C 1
ATOM 898 O O . CYS A 1 117 ? 6.074 9.522 -23.460 1.00 86.00 117 CYS A O 1
ATOM 900 N N . GLY A 1 118 ? 7.553 8.023 -22.728 1.00 85.38 118 GLY A N 1
ATOM 901 C CA . GLY A 1 118 ? 8.123 7.778 -24.045 1.00 85.38 118 GLY A CA 1
ATOM 902 C C . GLY A 1 118 ? 9.225 6.730 -24.031 1.00 85.38 118 GLY A C 1
ATOM 903 O O . GLY A 1 118 ? 9.565 6.174 -22.993 1.00 85.38 118 GLY A O 1
ATOM 904 N N . VAL A 1 119 ? 9.808 6.487 -25.202 1.00 86.31 119 VAL A N 1
ATOM 905 C CA . VAL A 1 119 ? 10.937 5.567 -25.389 1.00 86.31 119 VAL A CA 1
ATOM 906 C C . VAL A 1 119 ? 12.040 6.302 -26.154 1.00 86.31 119 VAL A C 1
ATOM 908 O O . VAL A 1 119 ? 11.738 7.126 -27.023 1.00 86.31 119 VAL A O 1
ATOM 911 N N . THR A 1 120 ? 13.301 6.072 -25.794 1.00 84.25 120 THR A N 1
ATOM 912 C CA . THR A 1 120 ? 14.481 6.592 -26.501 1.00 84.25 120 THR A CA 1
ATOM 913 C C . THR A 1 120 ? 14.659 5.898 -27.854 1.00 84.25 120 THR A C 1
ATOM 915 O O . THR A 1 120 ? 14.089 4.836 -28.094 1.00 84.25 120 THR A O 1
ATOM 918 N N . ASP A 1 121 ? 15.473 6.462 -28.748 1.00 78.19 121 ASP A N 1
ATOM 919 C CA . ASP A 1 121 ? 15.787 5.825 -30.036 1.00 78.19 121 ASP A CA 1
ATOM 920 C C . ASP A 1 121 ? 16.446 4.454 -29.879 1.00 78.19 121 ASP A C 1
ATOM 922 O O . ASP A 1 121 ? 16.067 3.501 -30.555 1.00 78.19 121 ASP A O 1
ATOM 926 N N . ALA A 1 122 ? 17.362 4.322 -28.917 1.00 76.31 122 ALA A N 1
ATOM 927 C CA . ALA A 1 122 ? 17.960 3.036 -28.572 1.00 76.31 122 ALA A CA 1
ATOM 928 C C . ALA A 1 122 ? 16.897 2.026 -28.100 1.00 76.31 122 ALA A C 1
ATOM 930 O O . ALA A 1 122 ? 16.885 0.884 -28.558 1.00 76.31 122 ALA A O 1
ATOM 931 N N . GLY A 1 123 ? 15.957 2.456 -27.248 1.00 79.25 123 GLY A N 1
ATOM 932 C CA . GLY A 1 123 ? 14.839 1.620 -26.802 1.00 79.25 123 GLY A CA 1
ATOM 933 C C . GLY A 1 123 ? 13.879 1.234 -27.932 1.00 79.25 123 GLY A C 1
ATOM 934 O O . GLY A 1 123 ? 13.407 0.099 -27.982 1.00 79.25 123 GLY A O 1
ATOM 935 N N . ARG A 1 124 ? 13.636 2.136 -28.897 1.00 80.44 124 ARG A N 1
ATOM 936 C CA . ARG A 1 124 ? 12.848 1.836 -30.105 1.00 80.44 124 ARG A CA 1
ATOM 937 C C . ARG A 1 124 ? 13.488 0.725 -30.931 1.00 80.44 124 ARG A C 1
ATOM 939 O O . ARG A 1 124 ? 12.782 -0.196 -31.333 1.00 80.44 124 ARG A O 1
ATOM 946 N N . SER A 1 125 ? 14.801 0.776 -31.143 1.00 74.69 125 SER A N 1
ATOM 947 C CA . SER A 1 125 ? 15.529 -0.274 -31.867 1.00 74.69 125 SER A CA 1
ATOM 948 C C . SER A 1 125 ? 15.432 -1.628 -31.160 1.00 74.69 125 SER A C 1
ATOM 950 O O . SER A 1 125 ? 15.154 -2.635 -31.806 1.00 74.69 125 SER A O 1
ATOM 952 N N . VAL A 1 126 ? 15.562 -1.651 -29.828 1.00 77.12 126 VAL A N 1
ATOM 953 C CA . VAL A 1 126 ? 15.380 -2.870 -29.018 1.00 77.12 126 VAL A CA 1
ATOM 954 C C . VAL A 1 126 ? 13.954 -3.418 -29.140 1.00 77.12 126 VAL A C 1
ATOM 956 O O . VAL A 1 126 ? 13.771 -4.624 -29.296 1.00 77.12 126 VAL A O 1
ATOM 959 N N . ALA A 1 127 ? 12.936 -2.552 -29.120 1.00 74.75 127 ALA A N 1
ATOM 960 C CA . ALA A 1 127 ? 11.544 -2.967 -29.287 1.00 74.75 127 ALA A CA 1
ATOM 961 C C . ALA A 1 127 ? 11.272 -3.553 -30.684 1.00 74.75 127 ALA A C 1
ATOM 963 O O . ALA A 1 127 ? 10.580 -4.564 -30.801 1.00 74.75 127 ALA A O 1
ATOM 964 N N . VAL A 1 128 ? 11.841 -2.960 -31.738 1.00 77.25 128 VAL A N 1
ATOM 965 C CA . VAL A 1 128 ? 11.724 -3.467 -33.116 1.00 77.25 128 VAL A CA 1
ATOM 966 C C . VAL A 1 128 ? 12.404 -4.828 -33.262 1.00 77.25 128 VAL A C 1
ATOM 968 O O . VAL A 1 128 ? 11.809 -5.739 -33.834 1.00 77.25 128 VAL A O 1
ATOM 971 N N . GLU A 1 129 ? 13.606 -5.001 -32.711 1.00 73.75 129 GLU A N 1
ATOM 972 C CA . GLU A 1 129 ? 14.304 -6.293 -32.720 1.00 73.75 129 GLU A CA 1
ATOM 973 C C . GLU A 1 129 ? 13.544 -7.363 -31.921 1.00 73.75 129 GLU A C 1
ATOM 975 O O . GLU A 1 129 ? 13.411 -8.497 -32.380 1.00 73.75 129 GLU A O 1
ATOM 980 N N . ALA A 1 130 ? 12.940 -7.004 -30.784 1.00 70.62 130 ALA A N 1
ATOM 981 C CA . ALA A 1 130 ? 12.081 -7.919 -30.031 1.00 70.62 130 ALA A CA 1
ATOM 982 C C . ALA A 1 130 ? 10.835 -8.350 -30.831 1.00 70.62 130 ALA A C 1
ATOM 984 O O . ALA A 1 130 ? 10.447 -9.518 -30.784 1.00 70.62 130 ALA A O 1
ATOM 985 N N . VAL A 1 131 ? 10.221 -7.437 -31.595 1.00 71.44 131 VAL A N 1
ATOM 986 C CA . VAL A 1 131 ? 9.099 -7.761 -32.495 1.00 71.44 131 VAL A CA 1
ATOM 987 C C . VAL A 1 131 ? 9.556 -8.640 -33.659 1.00 71.44 131 VAL A C 1
ATOM 989 O O . VAL A 1 131 ? 8.842 -9.570 -34.014 1.00 71.44 131 VAL A O 1
ATOM 992 N N . ARG A 1 132 ? 10.746 -8.400 -34.222 1.00 69.31 132 ARG A N 1
ATOM 993 C CA . ARG A 1 132 ? 11.327 -9.232 -35.293 1.00 69.31 132 ARG A CA 1
ATOM 994 C C . ARG A 1 132 ? 11.691 -10.639 -34.823 1.00 69.31 132 ARG A C 1
ATOM 996 O O . ARG A 1 132 ? 11.556 -11.589 -35.588 1.00 69.31 132 ARG A O 1
ATOM 1003 N N . ALA A 1 133 ? 12.137 -10.777 -33.577 1.00 63.94 133 ALA A N 1
ATOM 1004 C CA . ALA A 1 133 ? 12.442 -12.067 -32.965 1.00 63.94 133 ALA A CA 1
ATOM 1005 C C . ALA A 1 133 ? 11.176 -12.894 -32.668 1.00 63.94 133 ALA A C 1
ATOM 1007 O O . ALA A 1 133 ? 11.222 -14.127 -32.656 1.00 63.94 133 ALA A O 1
ATOM 1008 N N . CYS A 1 134 ? 10.031 -12.238 -32.464 1.00 48.78 134 CYS A N 1
ATOM 1009 C CA . CYS A 1 134 ? 8.734 -12.901 -32.402 1.00 48.78 134 CYS A CA 1
ATOM 1010 C C . CYS A 1 134 ? 8.279 -13.276 -33.820 1.00 48.78 134 CYS A C 1
ATOM 1012 O O . CYS A 1 134 ? 7.983 -12.409 -34.638 1.00 48.78 134 CYS A O 1
ATOM 1014 N N . ARG A 1 135 ? 8.180 -14.580 -34.119 1.00 49.19 135 ARG A N 1
ATOM 1015 C CA . ARG A 1 135 ? 7.558 -15.042 -35.371 1.00 49.19 135 ARG A CA 1
ATOM 1016 C C . ARG A 1 135 ? 6.157 -14.426 -35.501 1.00 49.19 135 ARG A C 1
ATOM 1018 O O . ARG A 1 135 ? 5.395 -14.514 -34.533 1.00 49.19 135 ARG A O 1
ATOM 1025 N N . PRO A 1 136 ? 5.798 -13.847 -36.662 1.00 45.50 136 PRO A N 1
ATOM 1026 C CA . PRO A 1 136 ? 4.435 -13.407 -36.912 1.00 45.50 136 PRO A CA 1
ATOM 1027 C C . PRO A 1 136 ? 3.495 -14.585 -36.670 1.00 45.50 136 PRO A C 1
ATOM 1029 O O . PRO A 1 136 ? 3.718 -15.680 -37.188 1.00 45.50 136 PRO A O 1
ATOM 1032 N N . VAL A 1 137 ? 2.472 -14.380 -35.847 1.00 48.38 137 VAL A N 1
ATOM 1033 C CA . VAL A 1 137 ? 1.369 -15.333 -35.770 1.00 48.38 137 VAL A CA 1
ATOM 1034 C C . VAL A 1 137 ? 0.652 -15.227 -37.111 1.00 48.38 137 VAL A C 1
ATOM 1036 O O . VAL A 1 137 ? 0.141 -14.157 -37.439 1.00 48.38 137 VAL A O 1
ATOM 1039 N N . ASP A 1 138 ? 0.679 -16.303 -37.898 1.00 41.69 138 ASP A N 1
ATOM 1040 C CA . ASP A 1 138 ? -0.100 -16.427 -39.129 1.00 41.69 138 ASP A CA 1
ATOM 1041 C C . ASP A 1 138 ? -1.578 -16.245 -38.773 1.00 41.69 138 ASP A C 1
ATOM 1043 O O . ASP A 1 138 ? -2.250 -17.152 -38.274 1.00 41.69 138 ASP A O 1
ATOM 1047 N N . ASN A 1 139 ? -2.089 -15.037 -38.987 1.00 44.47 139 ASN A N 1
ATOM 1048 C CA . ASN A 1 139 ? -3.515 -14.791 -38.930 1.00 44.47 139 ASN A CA 1
ATOM 1049 C C . ASN A 1 139 ? -4.106 -15.398 -40.200 1.00 44.47 139 ASN A C 1
ATOM 1051 O O . ASN A 1 139 ? -4.053 -14.799 -41.273 1.00 44.47 139 ASN A O 1
ATOM 1055 N N . SER A 1 140 ? -4.640 -16.611 -40.070 1.00 43.09 140 SER A N 1
ATOM 1056 C CA . SER A 1 140 ? -5.416 -17.245 -41.132 1.00 43.09 140 SER A CA 1
ATOM 1057 C C . SER A 1 140 ? -6.573 -16.311 -41.535 1.00 43.09 140 SER A C 1
ATOM 1059 O O . SER A 1 140 ? -7.241 -15.768 -40.646 1.00 43.09 140 SER A O 1
ATOM 1061 N N . PRO A 1 141 ? -6.802 -16.064 -42.838 1.00 39.06 141 PRO A N 1
ATOM 1062 C CA . PRO A 1 141 ? -7.811 -15.116 -43.288 1.00 39.06 141 PRO A CA 1
ATOM 1063 C C . PRO A 1 141 ? -9.201 -15.625 -42.898 1.00 39.06 141 PRO A C 1
ATOM 1065 O O . PRO A 1 141 ? -9.662 -16.663 -43.364 1.00 39.06 141 PRO A O 1
ATOM 1068 N N . VAL A 1 142 ? -9.866 -14.886 -42.010 1.00 38.72 142 VAL A N 1
ATOM 1069 C CA . VAL A 1 142 ? -11.245 -15.161 -41.604 1.00 38.72 142 VAL A CA 1
ATOM 1070 C C . VAL A 1 142 ? -12.166 -14.838 -42.777 1.00 38.72 142 VAL A C 1
ATOM 1072 O O . VAL A 1 142 ? -12.484 -13.677 -43.041 1.00 38.72 142 VAL A O 1
ATOM 1075 N N . GLU A 1 143 ? -12.621 -15.879 -43.474 1.00 34.41 143 GLU A N 1
ATOM 1076 C CA . GLU A 1 143 ? -13.779 -15.784 -44.355 1.00 34.41 143 GLU A CA 1
ATOM 1077 C C . GLU A 1 143 ? -15.010 -15.417 -43.520 1.00 34.41 143 GLU A C 1
ATOM 1079 O O . GLU A 1 143 ? -15.535 -16.195 -42.722 1.00 34.41 143 GLU A O 1
ATOM 1084 N N . SER A 1 144 ? -15.470 -14.185 -43.706 1.00 36.91 144 SER A N 1
ATOM 1085 C CA . SER A 1 144 ? -16.707 -13.687 -43.125 1.00 36.91 144 SER A CA 1
ATOM 1086 C C . SER A 1 144 ? -17.890 -14.263 -43.902 1.00 36.91 144 SER A C 1
ATOM 1088 O O . SER A 1 144 ? -18.259 -13.737 -44.950 1.00 36.91 144 SER A O 1
ATOM 1090 N N . ARG A 1 145 ? -18.514 -15.332 -43.396 1.00 36.06 145 ARG A N 1
ATOM 1091 C CA . ARG A 1 145 ? -19.865 -15.729 -43.821 1.00 36.06 145 ARG A CA 1
ATOM 1092 C C . ARG A 1 145 ? -20.861 -15.498 -42.696 1.00 36.06 145 ARG A C 1
ATOM 1094 O O . ARG A 1 145 ? -20.938 -16.237 -41.720 1.00 36.06 145 ARG A O 1
ATOM 1101 N N . SER A 1 146 ? -21.632 -14.438 -42.875 1.00 36.16 146 SER A N 1
ATOM 1102 C CA . SER A 1 146 ? -22.847 -14.123 -42.144 1.00 36.16 146 SER A CA 1
ATOM 1103 C C . SER A 1 146 ? -23.950 -15.148 -42.439 1.00 36.16 146 SER A C 1
ATOM 1105 O O . SER A 1 146 ? -24.349 -15.363 -43.577 1.00 36.16 146 SER A O 1
ATOM 1107 N N . SER A 1 147 ? -24.480 -15.752 -41.382 1.00 42.47 147 SER A N 1
ATOM 1108 C CA . SER A 1 147 ? -25.848 -16.282 -41.273 1.00 42.47 147 SER A CA 1
ATOM 1109 C C . SER A 1 147 ? -26.098 -16.415 -39.762 1.00 42.47 147 SER A C 1
ATOM 1111 O O . SER A 1 147 ? -25.231 -16.875 -39.034 1.00 42.47 147 SER A O 1
ATOM 1113 N N . GLY A 1 148 ? -27.150 -15.903 -39.136 1.00 33.69 148 GLY A N 1
ATOM 1114 C CA . GLY A 1 148 ? -28.510 -15.702 -39.602 1.00 33.69 148 GLY A CA 1
ATOM 1115 C C . GLY A 1 148 ? -29.431 -16.571 -38.740 1.00 33.69 148 GLY A C 1
ATOM 1116 O O . GLY A 1 148 ? -29.745 -17.683 -39.131 1.00 33.69 148 GLY A O 1
ATOM 1117 N N . GLY A 1 149 ? -29.856 -16.051 -37.580 1.00 33.97 149 GLY A N 1
ATOM 1118 C CA . GLY A 1 149 ? -31.092 -16.446 -36.886 1.00 33.97 149 GLY A CA 1
ATOM 1119 C C . GLY A 1 149 ? -31.077 -17.669 -35.952 1.00 33.97 149 GLY A C 1
ATOM 1120 O O . GLY A 1 149 ? -31.109 -18.803 -36.407 1.00 33.97 149 GLY A O 1
ATOM 1121 N N . ARG A 1 150 ? -31.219 -17.431 -34.637 1.00 36.47 150 ARG A N 1
ATOM 1122 C CA . ARG A 1 150 ? -32.414 -17.780 -33.821 1.00 36.47 150 ARG A CA 1
ATOM 1123 C C . ARG A 1 150 ? -32.155 -17.592 -32.317 1.00 36.47 150 ARG A C 1
ATOM 1125 O O . ARG A 1 150 ? -31.143 -18.020 -31.778 1.00 36.47 150 ARG A O 1
ATOM 1132 N N . ALA A 1 151 ? -33.122 -16.961 -31.658 1.00 33.06 151 ALA A N 1
ATOM 1133 C CA . ALA A 1 151 ? -33.341 -16.924 -30.207 1.00 33.06 151 ALA A CA 1
ATOM 1134 C C . ALA A 1 151 ? -34.100 -18.206 -29.744 1.00 33.06 151 ALA A C 1
ATOM 1136 O O . ALA A 1 151 ? -34.493 -18.988 -30.610 1.00 33.06 151 ALA A O 1
ATOM 1137 N N . PRO A 1 152 ? -34.531 -18.365 -28.473 1.00 53.25 152 PRO A N 1
ATOM 1138 C CA . PRO A 1 152 ? -33.825 -18.232 -27.191 1.00 53.25 152 PRO A CA 1
ATOM 1139 C C . PRO A 1 152 ? -34.062 -19.436 -26.220 1.00 53.25 152 PRO A C 1
ATOM 1141 O O . PRO A 1 152 ? -34.921 -20.275 -26.446 1.00 53.25 152 PRO A O 1
ATOM 1144 N N . HIS A 1 153 ? -33.340 -19.434 -25.087 1.00 34.50 153 HIS A N 1
ATOM 1145 C CA . HIS A 1 153 ? -33.570 -20.157 -23.809 1.00 34.50 153 HIS A CA 1
ATOM 1146 C C . HIS A 1 153 ? -33.562 -21.705 -23.778 1.00 34.50 153 HIS A C 1
ATOM 1148 O O . HIS A 1 153 ? -34.393 -22.370 -24.381 1.00 34.50 153 HIS A O 1
ATOM 1154 N N . SER A 1 154 ? -32.764 -22.292 -22.872 1.00 34.00 154 SER A N 1
ATOM 1155 C CA . SER A 1 154 ? -33.284 -22.864 -21.610 1.00 34.00 154 SER A CA 1
ATOM 1156 C C . SER A 1 154 ? -32.218 -23.615 -20.778 1.00 34.00 154 SER A C 1
ATOM 1158 O O . SER A 1 154 ? -31.245 -24.147 -21.295 1.00 34.00 154 SER A O 1
ATOM 1160 N N . SER A 1 155 ? -32.472 -23.636 -19.462 1.00 38.28 155 SER A N 1
ATOM 1161 C CA . SER A 1 155 ? -32.197 -24.728 -18.507 1.00 38.28 155 SER A CA 1
ATOM 1162 C C . SER A 1 155 ? -30.767 -25.041 -18.030 1.00 38.28 155 SER A C 1
ATOM 1164 O O . SER A 1 155 ? -29.977 -25.723 -18.670 1.00 38.28 155 SER A O 1
ATOM 1166 N N . ARG A 1 156 ? -30.521 -24.646 -16.768 1.00 33.38 156 ARG A N 1
ATOM 1167 C CA . ARG A 1 156 ? -29.535 -25.215 -15.821 1.00 33.38 156 ARG A CA 1
ATOM 1168 C C . ARG A 1 156 ? -29.555 -26.752 -15.799 1.00 33.38 156 ARG A C 1
ATOM 1170 O O . ARG A 1 156 ? -30.628 -27.335 -15.936 1.00 33.38 156 ARG A O 1
ATOM 1177 N N . PRO A 1 157 ? -28.450 -27.381 -15.364 1.00 42.22 157 PRO A N 1
ATOM 1178 C CA . PRO A 1 157 ? -28.517 -28.107 -14.081 1.00 42.22 157 PRO A CA 1
ATOM 1179 C C . PRO A 1 157 ? -27.533 -27.614 -13.008 1.00 42.22 157 PRO A C 1
ATOM 1181 O O . PRO A 1 157 ? -26.422 -27.168 -13.276 1.00 42.22 157 PRO A O 1
ATOM 1184 N N . ARG A 1 158 ? -27.992 -27.686 -11.755 1.00 36.75 158 ARG A N 1
ATOM 1185 C CA . ARG A 1 158 ? -27.248 -27.389 -10.526 1.00 36.75 158 ARG A CA 1
ATOM 1186 C C . ARG A 1 158 ? -26.328 -28.571 -10.204 1.00 36.75 158 ARG A C 1
ATOM 1188 O O . ARG A 1 158 ? -26.813 -29.695 -10.170 1.00 36.75 158 ARG A O 1
ATOM 1195 N N . HIS A 1 159 ? -25.057 -28.317 -9.897 1.00 38.34 159 HIS A N 1
ATOM 1196 C CA . HIS A 1 159 ? -24.210 -29.315 -9.245 1.00 38.34 159 HIS A CA 1
ATOM 1197 C C . HIS A 1 159 ? -24.314 -29.186 -7.726 1.00 38.34 159 HIS A C 1
ATOM 1199 O O . HIS A 1 159 ? -24.030 -28.140 -7.142 1.00 38.34 159 HIS A O 1
ATOM 1205 N N . ASP A 1 160 ? -24.766 -30.284 -7.133 1.00 38.53 160 ASP A N 1
ATOM 1206 C CA . ASP A 1 160 ? -24.893 -30.556 -5.713 1.00 38.53 160 ASP A CA 1
ATOM 1207 C C . ASP A 1 160 ? -23.511 -30.936 -5.158 1.00 38.53 160 ASP A C 1
ATOM 1209 O O . ASP A 1 160 ? -22.899 -31.906 -5.614 1.00 38.53 160 ASP A O 1
ATOM 1213 N N . VAL A 1 161 ? -22.974 -30.150 -4.220 1.00 38.62 161 VAL A N 1
ATOM 1214 C CA . VAL A 1 161 ? -21.686 -30.454 -3.579 1.00 38.62 161 VAL A CA 1
ATOM 1215 C C . VAL A 1 161 ? -21.926 -30.893 -2.142 1.00 38.62 161 VAL A C 1
ATOM 1217 O O . VAL A 1 161 ? -22.244 -30.117 -1.241 1.00 38.62 161 VAL A O 1
ATOM 1220 N N . ARG A 1 162 ? -21.726 -32.198 -1.989 1.00 36.91 162 ARG A N 1
ATOM 1221 C CA . ARG A 1 162 ? -21.637 -33.026 -0.790 1.00 36.91 162 ARG A CA 1
ATOM 1222 C C . ARG A 1 162 ? -20.886 -32.331 0.359 1.00 36.91 162 ARG A C 1
ATOM 1224 O O . ARG A 1 162 ? -19.728 -31.943 0.218 1.00 36.91 162 ARG A O 1
ATOM 1231 N N . LYS A 1 163 ? -21.534 -32.239 1.524 1.00 38.06 163 LYS A N 1
ATOM 1232 C CA . LYS A 1 163 ? -20.907 -31.874 2.806 1.00 38.06 163 LYS A CA 1
ATOM 1233 C C . LYS A 1 163 ? -20.055 -33.047 3.317 1.00 38.06 163 LYS A C 1
ATOM 1235 O O . LYS A 1 163 ? -20.599 -34.146 3.421 1.00 38.06 163 LYS A O 1
ATOM 1240 N N . PRO A 1 164 ? -18.779 -32.852 3.686 1.00 41.97 164 PRO A N 1
ATOM 1241 C CA . PRO A 1 164 ? -18.082 -33.799 4.539 1.00 41.97 164 PRO A CA 1
ATOM 1242 C C . PRO A 1 164 ? -18.383 -33.499 6.010 1.00 41.97 164 PRO A C 1
ATOM 1244 O O . PRO A 1 164 ? -18.150 -32.402 6.517 1.00 41.97 164 PRO A O 1
ATOM 1247 N N . ASP A 1 165 ? -18.922 -34.521 6.657 1.00 35.25 165 ASP A N 1
ATOM 1248 C CA . ASP A 1 165 ? -19.130 -34.650 8.089 1.00 35.25 165 ASP A CA 1
ATOM 1249 C C . ASP A 1 165 ? -17.781 -34.998 8.744 1.00 35.25 165 ASP A C 1
ATOM 1251 O O . ASP A 1 165 ? -17.168 -36.012 8.403 1.00 35.25 165 ASP A O 1
ATOM 1255 N N . THR A 1 166 ? -17.280 -34.169 9.663 1.00 41.22 166 THR A N 1
ATOM 1256 C CA . THR A 1 166 ? -16.143 -34.531 10.527 1.00 41.22 166 THR A CA 1
ATOM 1257 C C . THR A 1 166 ? -16.506 -34.333 11.987 1.00 41.22 166 THR A C 1
ATOM 1259 O O . THR A 1 166 ? -16.279 -33.315 12.640 1.00 41.22 166 THR A O 1
ATOM 1262 N N . ARG A 1 167 ? -17.085 -35.418 12.482 1.00 30.47 167 ARG A N 1
ATOM 1263 C CA . ARG A 1 167 ? -17.237 -35.823 13.869 1.00 30.47 167 ARG A CA 1
ATOM 1264 C C . ARG A 1 167 ? -15.901 -35.711 14.622 1.00 30.47 167 ARG A C 1
ATOM 1266 O O . ARG A 1 167 ? -14.917 -36.326 14.233 1.00 30.47 167 ARG A O 1
ATOM 1273 N N . GLY A 1 168 ? -15.930 -34.965 15.725 1.00 33.56 168 GLY A N 1
ATOM 1274 C CA . GLY A 1 168 ? -15.169 -35.190 16.956 1.00 33.56 168 GLY A CA 1
ATOM 1275 C C . GLY A 1 168 ? -13.645 -35.318 16.875 1.00 33.56 168 GLY A C 1
ATOM 1276 O O . GLY A 1 168 ? -13.123 -36.356 16.488 1.00 33.56 168 GLY A O 1
ATOM 1277 N N . LYS A 1 169 ? -12.941 -34.344 17.465 1.00 35.47 169 LYS A N 1
ATOM 1278 C CA . LYS A 1 169 ? -11.887 -34.629 18.454 1.00 35.47 169 LYS A CA 1
ATOM 1279 C C . LYS A 1 169 ? -11.563 -33.386 19.284 1.00 35.47 169 LYS A C 1
ATOM 1281 O O . LYS A 1 169 ? -11.195 -32.335 18.769 1.00 35.47 169 LYS A O 1
ATOM 1286 N N . SER A 1 170 ? -11.759 -33.559 20.587 1.00 41.41 170 SER A N 1
ATOM 1287 C CA . SER A 1 170 ? -11.249 -32.734 21.678 1.00 41.41 170 SER A CA 1
ATOM 1288 C C . SER A 1 170 ? -9.748 -32.504 21.516 1.00 41.41 170 SER A C 1
ATOM 1290 O O . SER A 1 170 ? -9.023 -33.463 21.284 1.00 41.41 170 SER A O 1
ATOM 1292 N N . ASN A 1 171 ? -9.299 -31.261 21.685 1.00 34.31 171 ASN A N 1
ATOM 1293 C CA . ASN A 1 171 ? -7.925 -30.947 22.069 1.00 34.31 171 ASN A CA 1
ATOM 1294 C C . ASN A 1 171 ? -7.957 -29.798 23.076 1.00 34.31 171 ASN A C 1
ATOM 1296 O O . ASN A 1 171 ? -7.833 -28.618 22.749 1.00 34.31 171 ASN A O 1
ATOM 1300 N N . TYR A 1 172 ? -8.180 -30.190 24.326 1.00 34.56 172 TYR A N 1
ATOM 1301 C CA . TYR A 1 172 ? -7.891 -29.399 25.506 1.00 34.56 172 TYR A CA 1
ATOM 1302 C C . TYR A 1 172 ? -6.372 -29.197 25.584 1.00 34.56 172 TYR A C 1
ATOM 1304 O O . TYR A 1 172 ? -5.635 -30.133 25.880 1.00 34.56 172 TYR A O 1
ATOM 1312 N N . THR A 1 173 ? -5.891 -27.984 25.317 1.00 35.06 173 THR A N 1
ATOM 1313 C CA . THR A 1 173 ? -4.559 -27.556 25.757 1.00 35.06 173 THR A CA 1
ATOM 1314 C C . THR A 1 173 ? -4.717 -26.401 26.731 1.00 35.06 173 THR A C 1
ATOM 1316 O O . THR A 1 173 ? -5.216 -25.317 26.425 1.00 35.06 173 THR A O 1
ATOM 1319 N N . SER A 1 174 ? -4.344 -26.680 27.974 1.00 32.53 174 SER A N 1
ATOM 1320 C CA . SER A 1 174 ? -4.345 -25.734 29.073 1.00 32.53 174 SER A CA 1
ATOM 1321 C C . SER A 1 174 ? -3.199 -24.729 28.948 1.00 32.53 174 SER A C 1
ATOM 1323 O O . SER A 1 174 ? -2.050 -25.117 28.774 1.00 32.53 174 SER A O 1
ATOM 1325 N N . ARG A 1 175 ? -3.546 -23.465 29.207 1.00 38.12 175 ARG A N 1
ATOM 1326 C CA . ARG A 1 175 ? -2.726 -22.383 29.783 1.00 38.12 175 ARG A CA 1
ATOM 1327 C C . ARG A 1 175 ? -1.504 -21.877 29.004 1.00 38.12 175 ARG A C 1
ATOM 1329 O O . ARG A 1 175 ? -0.463 -22.502 28.903 1.00 38.12 175 ARG A O 1
ATOM 1336 N N . GLY A 1 176 ? -1.602 -20.583 28.715 1.00 30.72 176 GLY A N 1
ATOM 1337 C CA . GLY A 1 176 ? -0.502 -19.626 28.700 1.00 30.72 176 GLY A CA 1
ATOM 1338 C C . GLY A 1 176 ? -1.102 -18.226 28.763 1.00 30.72 176 GLY A C 1
ATOM 1339 O O . GLY A 1 176 ? -1.310 -17.589 27.734 1.00 30.72 176 GLY A O 1
ATOM 1340 N N . ARG A 1 177 ? -1.513 -17.779 29.958 1.00 39.91 177 ARG A N 1
ATOM 1341 C CA . ARG A 1 177 ? -2.105 -16.449 30.163 1.00 39.91 177 ARG A CA 1
ATOM 1342 C C . ARG A 1 177 ? -1.011 -15.400 29.962 1.00 39.91 177 ARG A C 1
ATOM 1344 O O . ARG A 1 177 ? -0.323 -15.044 30.908 1.00 39.91 177 ARG A O 1
ATOM 1351 N N . ALA A 1 178 ? -0.871 -14.896 28.741 1.00 33.59 178 ALA A N 1
ATOM 1352 C CA . ALA A 1 178 ? -0.112 -13.680 28.499 1.00 33.59 178 ALA A CA 1
ATOM 1353 C C . ALA A 1 178 ? -0.911 -12.503 29.077 1.00 33.59 178 ALA A C 1
ATOM 1355 O O . ALA A 1 178 ? -1.950 -12.102 28.548 1.00 33.59 178 ALA A O 1
ATOM 1356 N N . THR A 1 179 ? -0.456 -11.986 30.212 1.00 40.75 179 THR A N 1
ATOM 1357 C CA . THR A 1 179 ? -0.904 -10.724 30.795 1.00 40.75 179 THR A CA 1
ATOM 1358 C C . THR A 1 179 ? -0.474 -9.574 29.887 1.00 40.75 179 THR A C 1
ATOM 1360 O O . THR A 1 179 ? 0.559 -8.951 30.104 1.00 40.75 179 THR A O 1
ATOM 1363 N N . SER A 1 180 ? -1.263 -9.281 28.849 1.00 41.03 180 SER A N 1
ATOM 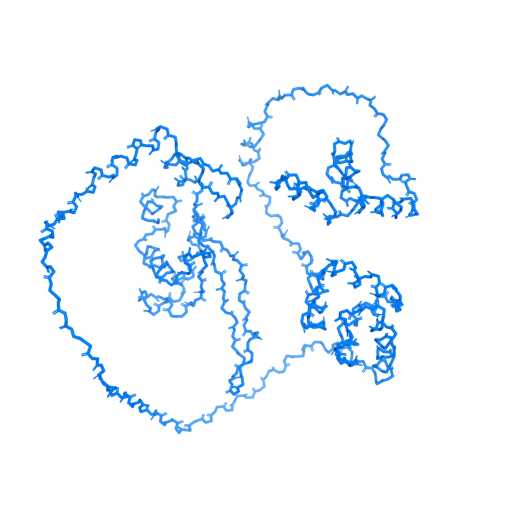1364 C CA . SER A 1 180 ? -1.194 -7.982 28.181 1.00 41.03 180 SER A CA 1
ATOM 1365 C C . SER A 1 180 ? -1.664 -6.931 29.185 1.00 41.03 180 SER A C 1
ATOM 1367 O O . SER A 1 180 ? -2.791 -7.037 29.682 1.00 41.03 180 SER A O 1
ATOM 1369 N N . GLY A 1 181 ? -0.800 -5.967 29.508 1.00 40.78 181 GLY A N 1
ATOM 1370 C CA . GLY A 1 181 ? -1.082 -4.883 30.444 1.00 40.78 181 GLY A CA 1
ATOM 1371 C C . GLY A 1 181 ? -2.476 -4.306 30.212 1.00 40.78 181 GLY A C 1
ATOM 1372 O O . GLY A 1 181 ? -2.771 -3.750 29.154 1.00 40.78 181 GLY A O 1
ATOM 1373 N N . ARG A 1 182 ? -3.368 -4.502 31.187 1.00 42.28 182 ARG A N 1
ATOM 1374 C CA . ARG A 1 182 ? -4.679 -3.858 31.197 1.00 42.28 182 ARG A CA 1
ATOM 1375 C C . ARG A 1 182 ? -4.422 -2.358 31.260 1.00 42.28 182 ARG A C 1
ATOM 1377 O O . ARG A 1 182 ? -4.084 -1.852 32.324 1.00 42.28 182 ARG A O 1
ATOM 1384 N N . ALA A 1 183 ? -4.636 -1.655 30.149 1.00 54.25 183 ALA A N 1
ATOM 1385 C CA . ALA A 1 183 ? -4.958 -0.238 30.217 1.00 54.25 183 ALA A CA 1
ATOM 1386 C C . ALA A 1 183 ? -6.064 -0.076 31.271 1.00 54.25 183 ALA A C 1
ATOM 1388 O O . ALA A 1 183 ? -7.035 -0.848 31.272 1.00 54.25 183 ALA A O 1
ATOM 1389 N N . ALA A 1 184 ? -5.865 0.843 32.217 1.00 58.72 184 ALA A N 1
ATOM 1390 C CA . ALA A 1 184 ? -6.771 1.042 33.337 1.00 58.72 184 ALA A CA 1
ATOM 1391 C C . ALA A 1 184 ? -8.213 1.147 32.818 1.00 58.72 184 ALA A C 1
ATOM 1393 O O . ALA A 1 184 ? -8.519 1.927 31.912 1.00 58.72 184 ALA A O 1
ATOM 1394 N N . ARG A 1 185 ? -9.102 0.296 33.337 1.00 74.31 185 ARG A N 1
ATOM 1395 C CA . ARG A 1 185 ? -10.520 0.335 32.973 1.00 74.31 185 ARG A CA 1
ATOM 1396 C C . ARG A 1 185 ? -11.051 1.706 33.388 1.00 74.31 185 ARG A C 1
ATOM 1398 O O . ARG A 1 185 ? -10.999 2.025 34.571 1.00 74.31 185 ARG A O 1
ATOM 1405 N N . ARG A 1 186 ? -11.549 2.502 32.436 1.00 82.00 186 ARG A N 1
ATOM 1406 C CA . ARG A 1 186 ? -12.192 3.781 32.762 1.00 82.00 186 ARG A CA 1
ATOM 1407 C C . ARG A 1 186 ? -13.356 3.552 33.711 1.00 82.00 186 ARG A C 1
ATOM 1409 O O . ARG A 1 186 ? -14.145 2.625 33.505 1.00 82.00 186 ARG A O 1
ATOM 1416 N N . SER A 1 187 ? -13.458 4.395 34.730 1.00 88.12 187 SER A N 1
ATOM 1417 C CA . SER A 1 187 ? -14.560 4.321 35.681 1.00 88.12 187 SER A CA 1
ATOM 1418 C C . SER A 1 187 ? -15.883 4.706 34.998 1.00 88.12 187 SER A C 1
ATOM 1420 O O . SER A 1 187 ? -15.884 5.459 34.018 1.00 88.12 187 SER A O 1
ATOM 1422 N N . PRO A 1 188 ? -17.035 4.232 35.502 1.00 86.06 188 PRO A N 1
ATOM 1423 C CA . PRO A 1 188 ? -18.341 4.635 34.977 1.00 86.06 188 PRO A CA 1
ATOM 1424 C C . PRO A 1 188 ? -18.547 6.158 34.953 1.00 86.06 188 PRO A C 1
ATOM 1426 O O . PRO A 1 188 ? -19.125 6.679 34.001 1.00 86.06 188 PRO A O 1
ATOM 1429 N N . LEU A 1 189 ? -18.007 6.879 35.943 1.00 88.19 189 LEU A N 1
ATOM 1430 C CA . LEU A 1 189 ? -18.052 8.344 36.008 1.00 88.19 189 LEU A CA 1
ATOM 1431 C C . LEU A 1 189 ? -17.248 9.002 34.879 1.00 88.19 189 LEU A C 1
ATOM 1433 O O . LEU A 1 189 ? -17.718 9.956 34.262 1.00 88.19 189 LEU A O 1
ATOM 1437 N N . GLN A 1 190 ? -16.070 8.461 34.551 1.00 89.88 190 GLN A N 1
ATOM 1438 C CA . GLN A 1 190 ? -15.285 8.930 33.405 1.00 89.88 190 GLN A CA 1
ATOM 1439 C C . GLN A 1 190 ? -16.039 8.706 32.091 1.00 89.88 190 GLN A C 1
ATOM 1441 O O . GLN A 1 190 ? -16.091 9.599 31.254 1.00 89.88 190 GLN A O 1
ATOM 1446 N N . VAL A 1 191 ? -16.699 7.556 31.929 1.00 90.88 191 VAL A N 1
ATOM 1447 C CA . VAL A 1 191 ? -17.511 7.283 30.733 1.00 90.88 191 VAL A CA 1
ATOM 1448 C C . VAL A 1 191 ? -18.711 8.231 30.637 1.00 90.88 191 VAL A C 1
ATOM 1450 O O . VAL A 1 191 ? -19.035 8.692 29.544 1.00 90.88 191 VAL A O 1
ATOM 1453 N N . ALA A 1 192 ? -19.361 8.554 31.758 1.00 90.38 192 ALA A N 1
ATOM 1454 C CA . ALA A 1 192 ? -20.445 9.535 31.785 1.00 90.38 192 ALA A CA 1
ATOM 1455 C C . ALA A 1 192 ? -19.956 10.934 31.369 1.00 90.38 192 ALA A C 1
ATOM 1457 O O . ALA A 1 192 ? -20.614 11.592 30.560 1.00 90.38 192 ALA A O 1
ATOM 1458 N N . ARG A 1 193 ? -18.770 11.345 31.841 1.00 92.44 193 ARG A N 1
ATOM 1459 C CA . ARG A 1 193 ? -18.107 12.587 31.416 1.00 92.44 193 ARG A CA 1
ATOM 1460 C C . ARG A 1 193 ? -17.793 12.579 29.919 1.00 92.44 193 ARG A C 1
ATOM 1462 O O . ARG A 1 193 ? -18.135 13.540 29.237 1.00 92.44 193 ARG A O 1
ATOM 1469 N N . ASP A 1 194 ? -17.226 11.492 29.393 1.00 92.81 194 ASP A N 1
ATOM 1470 C CA . ASP A 1 194 ? -16.932 11.355 27.959 1.00 92.81 194 ASP A CA 1
ATOM 1471 C C . ASP A 1 194 ? -18.207 11.526 27.109 1.00 92.81 194 ASP A C 1
ATOM 1473 O O . ASP A 1 194 ? -18.206 12.193 26.073 1.00 92.81 194 ASP A O 1
ATOM 1477 N N . ILE A 1 195 ? -19.322 10.938 27.559 1.00 94.06 195 ILE A N 1
ATOM 1478 C CA . ILE A 1 195 ? -20.627 11.053 26.894 1.00 94.06 195 ILE A CA 1
ATOM 1479 C C . ILE A 1 195 ? -21.157 12.489 26.965 1.00 94.06 195 ILE A C 1
ATOM 1481 O O . ILE A 1 195 ? -21.725 12.966 25.982 1.00 94.06 195 ILE A O 1
ATOM 1485 N N . ALA A 1 196 ? -20.975 13.188 28.088 1.00 93.69 196 ALA A N 1
ATOM 1486 C CA . ALA A 1 196 ? -21.367 14.590 28.221 1.00 93.69 196 ALA A CA 1
ATOM 1487 C C . ALA A 1 196 ? -20.590 15.489 27.244 1.00 93.69 196 ALA A C 1
ATOM 1489 O O . ALA A 1 196 ? -21.205 16.298 26.550 1.00 93.69 196 ALA A O 1
ATOM 1490 N N . VAL A 1 197 ? -19.278 15.278 27.104 1.00 92.56 197 VAL A N 1
ATOM 1491 C CA . VAL A 1 197 ? -18.451 15.987 26.112 1.00 92.56 197 VAL A CA 1
ATOM 1492 C C . VAL A 1 197 ? -18.919 15.666 24.690 1.00 92.56 197 VAL A C 1
ATOM 1494 O O . VAL A 1 197 ? -19.170 16.573 23.899 1.00 92.56 197 VAL A O 1
ATOM 1497 N N . ALA A 1 198 ? -19.158 14.391 24.368 1.00 93.69 198 ALA A N 1
ATOM 1498 C CA . ALA A 1 198 ? -19.663 13.999 23.050 1.00 93.69 198 ALA A CA 1
ATOM 1499 C C . ALA A 1 198 ? -21.034 14.622 22.717 1.00 93.69 198 ALA A C 1
ATOM 1501 O O . ALA A 1 198 ? -21.293 14.948 21.558 1.00 93.69 198 ALA A O 1
ATOM 1502 N N . ARG A 1 199 ? -21.908 14.827 23.715 1.00 95.25 199 ARG A N 1
ATOM 1503 C CA . ARG A 1 199 ? -23.191 15.533 23.534 1.00 95.25 199 ARG A CA 1
ATOM 1504 C C . ARG A 1 199 ? -23.006 16.996 23.137 1.00 95.25 199 ARG A C 1
ATOM 1506 O O . ARG A 1 199 ? -23.832 17.488 22.377 1.00 95.25 199 ARG A O 1
ATOM 1513 N N . GLN A 1 200 ? -21.960 17.658 23.630 1.00 94.00 200 GLN A N 1
ATOM 1514 C CA . GLN A 1 200 ? -21.644 19.052 23.298 1.00 94.00 200 GLN A CA 1
ATOM 1515 C C . GLN A 1 200 ? -20.964 19.176 21.928 1.00 94.00 200 GLN A C 1
ATOM 1517 O O . GLN A 1 200 ? -21.272 20.094 21.177 1.00 94.00 200 GLN A O 1
ATOM 1522 N N . VAL A 1 201 ? -20.103 18.220 21.565 1.00 92.62 201 VAL A N 1
ATOM 1523 C CA . VAL A 1 201 ? -19.397 18.198 20.268 1.00 92.62 201 VAL A CA 1
ATOM 1524 C C . VAL A 1 201 ? -20.345 17.900 19.102 1.00 92.62 201 VAL A C 1
ATOM 1526 O O . VAL A 1 201 ? -20.253 18.520 18.045 1.00 92.62 201 VAL A O 1
ATOM 1529 N N . ARG A 1 202 ? -21.280 16.959 19.283 1.00 92.75 202 ARG A N 1
ATOM 1530 C CA . ARG A 1 202 ? -22.169 16.477 18.213 1.00 92.75 202 ARG A CA 1
ATOM 1531 C C . ARG A 1 202 ? -22.940 17.575 17.450 1.00 92.75 202 ARG A C 1
ATOM 1533 O O . ARG A 1 202 ? -22.999 17.483 16.226 1.00 92.75 202 ARG A O 1
ATOM 1540 N N . PRO A 1 203 ? -23.552 18.588 18.095 1.00 91.94 203 PRO A N 1
ATOM 1541 C CA . PRO A 1 203 ? -24.221 19.672 17.370 1.00 91.94 203 PRO A CA 1
ATOM 1542 C C . PRO A 1 203 ? -23.249 20.618 16.649 1.00 91.94 203 PRO A C 1
ATOM 1544 O O . PRO A 1 203 ? -23.636 21.204 15.644 1.00 91.94 203 PRO A O 1
ATOM 1547 N N . LEU A 1 204 ? -22.002 20.741 17.116 1.00 90.62 204 LEU A N 1
ATOM 1548 C CA . LEU A 1 204 ? -20.995 21.633 16.527 1.00 90.62 204 LEU A CA 1
ATOM 1549 C C . LEU A 1 204 ? -20.392 21.072 15.231 1.00 90.62 204 LEU A C 1
ATOM 1551 O O . LEU A 1 204 ? -19.864 21.829 14.419 1.00 90.62 204 LEU A O 1
ATOM 1555 N N . VAL A 1 205 ? -20.480 19.755 15.021 1.00 89.31 205 VAL A N 1
ATOM 1556 C CA . VAL A 1 205 ? -19.897 19.062 13.867 1.00 89.31 205 VAL A CA 1
ATOM 1557 C C . VAL A 1 205 ? -20.987 18.315 13.103 1.00 89.31 205 VAL A C 1
ATOM 1559 O O . VAL A 1 205 ? -21.343 17.182 13.437 1.00 89.31 205 VAL A O 1
ATOM 1562 N N . GLY A 1 206 ? -21.504 18.944 12.042 1.00 86.81 206 GLY A N 1
ATOM 1563 C CA . GLY A 1 206 ? -22.698 18.488 11.316 1.00 86.81 206 GLY A CA 1
ATOM 1564 C C . GLY A 1 206 ? -22.653 17.034 10.829 1.00 86.81 206 GLY A C 1
ATOM 1565 O O . GLY A 1 206 ? -23.667 16.344 10.859 1.00 86.81 206 GLY A O 1
ATOM 1566 N N . TRP A 1 207 ? -21.483 16.514 10.451 1.00 89.31 207 TRP A N 1
ATOM 1567 C CA . TRP A 1 207 ? -21.349 15.126 9.987 1.00 89.31 207 TRP A CA 1
ATOM 1568 C C . TRP A 1 207 ? -21.325 14.081 11.115 1.00 89.31 207 TRP A C 1
ATOM 1570 O O . TRP A 1 207 ? -21.470 12.893 10.844 1.00 89.31 207 TRP A O 1
ATOM 1580 N N . THR A 1 208 ? -21.194 14.483 12.382 1.00 90.06 208 THR A N 1
ATOM 1581 C CA . THR A 1 208 ? -21.234 13.561 13.536 1.00 90.06 208 THR A CA 1
ATOM 1582 C C . THR A 1 208 ? -22.647 13.338 14.083 1.00 90.06 208 THR A C 1
ATOM 1584 O O . THR A 1 208 ? -22.844 12.484 14.949 1.00 90.06 208 THR A O 1
ATOM 1587 N N . GLN A 1 209 ? -23.646 14.072 13.577 1.00 88.75 209 GLN A N 1
ATOM 1588 C CA . GLN A 1 209 ? -25.001 14.110 14.139 1.00 88.75 209 GLN A CA 1
ATOM 1589 C C . GLN A 1 209 ? -25.700 12.745 14.182 1.00 88.75 209 GLN A C 1
ATOM 1591 O O . GLN A 1 209 ? -26.450 12.472 15.119 1.00 88.75 209 GLN A O 1
ATOM 1596 N N . HIS A 1 210 ? -25.433 11.877 13.204 1.00 86.56 210 HIS A N 1
ATOM 1597 C CA . HIS A 1 210 ? -26.076 10.563 13.082 1.00 86.56 210 HIS A CA 1
ATOM 1598 C C . HIS A 1 210 ? -25.371 9.457 13.888 1.00 86.56 210 HIS A C 1
ATOM 1600 O O . HIS A 1 210 ? -25.839 8.321 13.924 1.00 86.56 210 HIS A O 1
ATOM 1606 N N . GLU A 1 211 ? -24.248 9.763 14.545 1.00 90.31 211 GLU A N 1
ATOM 1607 C CA . GLU A 1 211 ? -23.499 8.787 15.333 1.00 90.31 211 GLU A CA 1
ATOM 1608 C C . GLU A 1 211 ? -24.064 8.659 16.759 1.00 90.31 211 GLU A C 1
ATOM 1610 O O . GLU A 1 211 ? -24.482 9.629 17.406 1.00 90.31 211 GLU A O 1
ATOM 1615 N N . GLY A 1 212 ? -24.051 7.434 17.288 1.00 91.62 212 GLY A N 1
ATOM 1616 C CA . GLY A 1 212 ? -24.477 7.174 18.660 1.00 91.62 212 GLY A CA 1
ATOM 1617 C C . GLY A 1 212 ? -23.514 7.798 19.676 1.00 91.62 212 GLY A C 1
ATOM 1618 O O . GLY A 1 212 ? -22.304 7.594 19.593 1.00 91.62 212 GLY A O 1
ATOM 1619 N N . LEU A 1 213 ? -24.042 8.484 20.697 1.00 92.25 213 LEU A N 1
ATOM 1620 C CA . LEU A 1 213 ? -23.244 9.228 21.689 1.00 92.25 213 LEU A CA 1
ATOM 1621 C C . LEU A 1 213 ? -22.147 8.391 22.359 1.00 92.25 213 LEU A C 1
ATOM 1623 O O . LEU A 1 213 ? -21.042 8.877 22.559 1.00 92.25 213 LEU A O 1
ATOM 1627 N N . ARG A 1 214 ? -22.422 7.119 22.672 1.00 91.38 214 ARG A N 1
ATOM 1628 C CA . ARG A 1 214 ? -21.428 6.213 23.276 1.00 91.38 214 ARG A CA 1
ATOM 1629 C C . ARG A 1 214 ? -20.279 5.878 22.321 1.00 91.38 214 ARG A C 1
ATOM 1631 O O . ARG A 1 214 ? -19.140 5.755 22.760 1.00 91.38 214 ARG A O 1
ATOM 1638 N N . ARG A 1 215 ? -20.577 5.722 21.027 1.00 91.75 215 ARG A N 1
ATOM 1639 C CA . ARG A 1 215 ? -19.575 5.432 19.988 1.00 91.75 215 ARG A CA 1
ATOM 1640 C C . ARG A 1 215 ? -18.732 6.663 19.692 1.00 91.75 215 ARG A C 1
ATOM 1642 O O . ARG A 1 215 ? -17.513 6.552 19.623 1.00 91.75 215 ARG A O 1
ATOM 1649 N N . LEU A 1 216 ? -19.373 7.826 19.604 1.00 92.94 216 LEU A N 1
ATOM 1650 C CA . LEU A 1 216 ? -18.686 9.101 19.452 1.00 92.94 216 LEU A CA 1
ATOM 1651 C C . LEU A 1 216 ? -17.783 9.384 20.662 1.00 92.94 216 LEU A C 1
ATOM 1653 O O . LEU A 1 216 ? -16.595 9.618 20.486 1.00 92.94 216 LEU A O 1
ATOM 1657 N N . ALA A 1 217 ? -18.300 9.243 21.886 1.00 93.62 217 ALA A N 1
ATOM 1658 C CA . ALA A 1 217 ? -17.520 9.400 23.115 1.00 93.62 217 ALA A CA 1
ATOM 1659 C C . ALA A 1 217 ? -16.291 8.484 23.151 1.00 93.62 217 ALA A C 1
ATOM 1661 O O . ALA A 1 217 ? -15.216 8.924 23.541 1.00 93.62 217 ALA A O 1
ATOM 1662 N N . TYR A 1 218 ? -16.428 7.229 22.705 1.00 93.94 218 TYR A N 1
ATOM 1663 C CA . TYR A 1 218 ? -15.304 6.300 22.587 1.00 93.94 218 TYR A CA 1
ATOM 1664 C C . TYR A 1 218 ? -14.252 6.766 21.565 1.00 93.94 218 TYR A C 1
ATOM 1666 O O . TYR A 1 218 ? -13.058 6.691 21.846 1.00 93.94 218 TYR A O 1
ATOM 1674 N N . ALA A 1 219 ? -14.679 7.257 20.402 1.00 93.12 219 ALA A N 1
ATOM 1675 C CA . ALA A 1 219 ? -13.771 7.728 19.357 1.00 93.12 219 ALA A CA 1
ATOM 1676 C C . ALA A 1 219 ? -13.025 9.016 19.750 1.00 93.12 219 ALA A C 1
ATOM 1678 O O . ALA A 1 219 ? -11.869 9.189 19.376 1.00 93.12 219 ALA A O 1
ATOM 1679 N N . LEU A 1 220 ? -13.656 9.891 20.541 1.00 93.56 220 LEU A N 1
ATOM 1680 C CA . LEU A 1 220 ? -13.077 11.161 21.002 1.00 93.56 220 LEU A CA 1
ATOM 1681 C C . LEU A 1 220 ? -12.138 11.014 22.204 1.00 93.56 220 LEU A C 1
ATOM 1683 O O . LEU A 1 220 ? -11.492 11.982 22.598 1.00 93.56 220 LEU A O 1
ATOM 1687 N N . ARG A 1 221 ? -12.018 9.816 22.784 1.00 92.81 221 ARG A N 1
ATOM 1688 C CA . ARG A 1 221 ? -11.179 9.552 23.962 1.00 92.81 221 ARG A CA 1
ATOM 1689 C C . ARG A 1 221 ? -9.746 10.073 23.857 1.00 92.81 221 ARG A C 1
ATOM 1691 O O . ARG A 1 221 ? -9.309 10.695 24.817 1.00 92.81 221 ARG A O 1
ATOM 1698 N N . PRO A 1 222 ? -9.023 9.894 22.734 1.00 91.38 222 PRO A N 1
ATOM 1699 C CA . PRO A 1 222 ? -7.689 10.467 22.584 1.00 91.38 222 PRO A CA 1
ATOM 1700 C C . PRO A 1 222 ? -7.647 11.993 22.688 1.00 91.38 222 PRO A C 1
ATOM 1702 O O . PRO A 1 222 ? -6.619 12.534 23.064 1.00 91.38 222 PRO A O 1
ATOM 1705 N N . LEU A 1 223 ? -8.727 12.686 22.326 1.00 89.88 223 LEU A N 1
ATOM 1706 C CA . LEU A 1 223 ? -8.821 14.145 22.401 1.00 89.88 223 LEU A CA 1
ATOM 1707 C C . LEU A 1 223 ? -9.171 14.595 23.820 1.00 89.88 223 LEU A C 1
ATOM 1709 O O . LEU A 1 223 ? -8.539 15.492 24.366 1.00 89.88 223 LEU A O 1
ATOM 1713 N N . ILE A 1 224 ? -10.121 13.898 24.441 1.00 91.88 224 ILE A N 1
ATOM 1714 C CA . ILE A 1 224 ? -10.539 14.137 25.826 1.00 91.88 224 ILE A CA 1
ATOM 1715 C C . ILE A 1 224 ? -9.371 13.894 26.793 1.00 91.88 224 ILE A C 1
ATOM 1717 O O . ILE A 1 224 ? -9.160 14.679 27.712 1.00 91.88 224 ILE A O 1
ATOM 1721 N N . ASP A 1 225 ? -8.570 12.851 26.560 1.00 90.06 225 ASP A N 1
ATOM 1722 C CA . ASP A 1 225 ? -7.387 12.545 27.377 1.00 90.06 225 ASP A CA 1
ATOM 1723 C C . ASP A 1 225 ? -6.273 13.584 27.216 1.00 90.06 225 ASP A C 1
ATOM 1725 O O . ASP A 1 225 ? -5.470 13.757 28.128 1.00 90.06 225 ASP A O 1
ATOM 1729 N N . ARG A 1 226 ? -6.235 14.296 26.080 1.00 85.81 226 ARG A N 1
ATOM 1730 C CA . ARG A 1 226 ? -5.358 15.460 25.873 1.00 85.81 226 ARG A CA 1
ATOM 1731 C C . ARG A 1 226 ? -5.858 16.717 26.596 1.00 85.81 226 ARG A C 1
ATOM 1733 O O . ARG A 1 226 ? -5.175 17.732 26.563 1.00 85.81 226 ARG A O 1
ATOM 1740 N N . GLY A 1 227 ? -7.024 16.655 27.242 1.00 89.38 227 GLY A N 1
ATOM 1741 C CA . GLY A 1 227 ? -7.624 17.777 27.959 1.00 89.38 227 GLY A CA 1
ATOM 1742 C C . GLY A 1 227 ? -8.362 18.777 27.068 1.00 89.38 227 GLY A C 1
ATOM 1743 O O . GLY A 1 227 ? -8.695 19.853 27.551 1.00 89.38 227 GLY A O 1
ATOM 1744 N N . LEU A 1 228 ? -8.626 18.435 25.802 1.00 88.56 228 LEU A N 1
ATOM 1745 C CA . LEU A 1 228 ? -9.341 19.312 24.870 1.00 88.56 228 LEU A CA 1
ATOM 1746 C C . LEU A 1 228 ? -10.809 19.468 25.289 1.00 88.56 228 LEU A C 1
ATOM 1748 O O . LEU A 1 228 ? -11.465 18.488 25.668 1.00 88.56 228 LEU A O 1
ATOM 1752 N N . ASP A 1 229 ? -11.324 20.693 25.195 1.00 91.06 229 ASP A N 1
ATOM 1753 C CA . ASP A 1 229 ? -12.729 20.982 25.461 1.00 91.06 229 ASP A CA 1
ATOM 1754 C C . ASP A 1 229 ? -13.625 20.675 24.242 1.00 91.06 229 ASP A C 1
ATOM 1756 O O . ASP A 1 229 ? -13.164 20.257 23.178 1.00 91.06 229 ASP A O 1
ATOM 1760 N N . ALA A 1 230 ? -14.945 20.835 24.381 1.00 89.62 230 ALA A N 1
ATOM 1761 C CA . ALA A 1 230 ? -15.876 20.501 23.302 1.00 89.62 230 ALA A CA 1
ATOM 1762 C C . ALA A 1 230 ? -15.720 21.379 22.043 1.00 89.62 230 ALA A C 1
ATOM 1764 O O . ALA A 1 230 ? -16.012 20.906 20.941 1.00 89.62 230 ALA A O 1
ATOM 1765 N N . ARG A 1 231 ? -15.284 22.637 22.182 1.00 89.94 231 ARG A N 1
ATOM 1766 C CA . ARG A 1 231 ? -15.079 23.554 21.052 1.00 89.94 231 ARG A CA 1
ATOM 1767 C C . ARG A 1 231 ? -13.758 23.262 20.354 1.00 89.94 231 ARG A C 1
ATOM 1769 O O . ARG A 1 231 ? -13.750 23.182 19.128 1.00 89.94 231 ARG A O 1
ATOM 1776 N N . ASP A 1 232 ? -12.702 23.001 21.115 1.00 87.50 232 ASP A N 1
ATOM 1777 C CA . ASP A 1 232 ? -11.398 22.600 20.584 1.00 87.50 232 ASP A CA 1
ATOM 1778 C C . ASP A 1 232 ? -11.500 21.268 19.838 1.00 87.50 232 ASP A C 1
ATOM 1780 O O . ASP A 1 232 ? -11.010 21.123 18.718 1.00 87.50 232 ASP A O 1
ATOM 1784 N N . ILE A 1 233 ? -12.234 20.304 20.407 1.00 91.81 233 ILE A N 1
ATOM 1785 C CA . ILE A 1 233 ? -12.542 19.042 19.727 1.00 91.81 233 ILE A CA 1
ATOM 1786 C C . ILE A 1 233 ? -13.301 19.305 18.42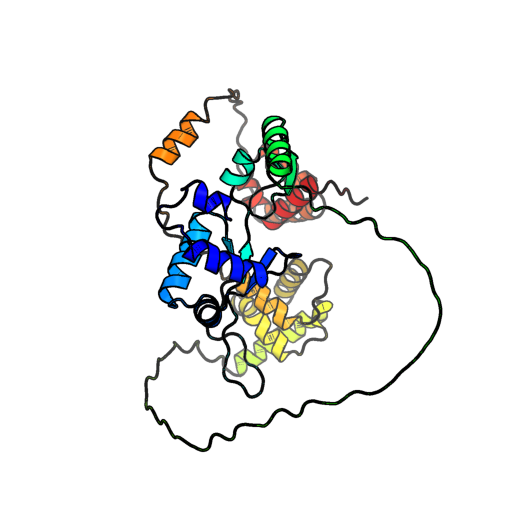1 1.00 91.81 233 ILE A C 1
ATOM 1788 O O . ILE A 1 233 ? -13.002 18.676 17.409 1.00 91.81 233 ILE A O 1
ATOM 1792 N N . ALA A 1 234 ? -14.284 20.208 18.412 1.00 91.19 234 ALA A N 1
ATOM 1793 C CA . ALA A 1 234 ? -15.026 20.517 17.193 1.00 91.19 234 ALA A CA 1
ATOM 1794 C C . ALA A 1 234 ? -14.134 21.165 16.119 1.00 91.19 234 ALA A C 1
ATOM 1796 O O . ALA A 1 234 ? -14.253 20.803 14.949 1.00 91.19 234 ALA A O 1
ATOM 1797 N N . ALA A 1 235 ? -13.222 22.062 16.504 1.00 87.75 235 ALA A N 1
ATOM 1798 C CA . ALA A 1 235 ? -12.257 22.679 15.595 1.00 87.75 235 ALA A CA 1
ATOM 1799 C C . ALA A 1 235 ? -11.319 21.634 14.964 1.00 87.75 235 ALA A C 1
ATOM 1801 O O . ALA A 1 235 ? -11.174 21.595 13.740 1.00 87.75 235 ALA A O 1
ATOM 1802 N N . GLU A 1 236 ? -10.777 20.719 15.774 1.00 89.31 236 GLU A N 1
ATOM 1803 C CA . GLU A 1 236 ? -9.976 19.581 15.302 1.00 89.31 236 GLU A CA 1
ATOM 1804 C C . GLU A 1 236 ? -10.768 18.718 14.306 1.00 89.31 236 GLU A C 1
ATOM 1806 O O . GLU A 1 236 ? -10.287 18.387 13.222 1.00 89.31 236 GLU A O 1
ATOM 1811 N N . LEU A 1 237 ? -12.023 18.390 14.629 1.00 88.31 237 LEU A N 1
ATOM 1812 C CA . LEU A 1 237 ? -12.880 17.579 13.760 1.00 88.31 237 LEU A CA 1
ATOM 1813 C C . LEU A 1 237 ? -13.238 18.274 12.437 1.00 88.31 237 LEU A C 1
ATOM 1815 O O . LEU A 1 237 ? -13.319 17.598 11.407 1.00 88.31 237 LEU A O 1
ATOM 1819 N N . HIS A 1 238 ? -13.439 19.594 12.437 1.00 85.88 238 HIS A N 1
ATOM 1820 C CA . HIS A 1 238 ? -13.653 20.368 11.208 1.00 85.88 238 HIS A CA 1
ATOM 1821 C C . HIS A 1 238 ? -12.402 20.382 10.326 1.00 85.88 238 HIS A C 1
ATOM 1823 O O . HIS A 1 238 ? -12.515 20.178 9.118 1.00 85.88 238 HIS A O 1
ATOM 1829 N N . GLY A 1 239 ? -11.212 20.509 10.920 1.00 81.00 239 GLY A N 1
ATOM 1830 C CA . GLY A 1 239 ? -9.942 20.398 10.195 1.00 81.00 239 GLY A CA 1
ATOM 1831 C C . GLY A 1 239 ? -9.696 18.997 9.621 1.00 81.00 239 GLY A C 1
ATOM 1832 O O . GLY A 1 239 ? -9.193 18.847 8.502 1.00 81.00 239 GLY A O 1
ATOM 1833 N N . LEU A 1 240 ? -10.096 17.945 10.340 1.00 80.50 240 LEU A N 1
ATOM 1834 C CA . LEU A 1 240 ? -9.927 16.561 9.888 1.00 80.50 240 LEU A CA 1
ATOM 1835 C C . LEU A 1 240 ? -10.793 16.233 8.654 1.00 80.50 240 LEU A C 1
ATOM 1837 O O . LEU A 1 240 ? -10.384 15.416 7.829 1.00 80.50 240 LEU A O 1
ATOM 1841 N N . ALA A 1 241 ? -11.979 16.838 8.520 1.00 74.56 241 ALA A N 1
ATOM 1842 C CA . ALA A 1 241 ? -12.975 16.505 7.493 1.00 74.56 241 ALA A CA 1
ATOM 1843 C C . ALA A 1 241 ? -13.393 17.723 6.644 1.00 74.56 241 ALA A C 1
ATOM 1845 O O . ALA A 1 241 ? -14.576 17.904 6.349 1.00 74.56 241 ALA A O 1
ATOM 1846 N N . ALA A 1 242 ? -12.433 18.567 6.256 1.00 67.56 242 ALA A N 1
ATOM 1847 C CA . ALA A 1 242 ? -12.689 19.765 5.456 1.00 67.56 242 ALA A CA 1
ATOM 1848 C C . ALA A 1 242 ? -13.408 19.416 4.133 1.00 67.56 242 ALA A C 1
ATOM 1850 O O . ALA A 1 242 ? -12.826 18.836 3.220 1.00 67.56 242 ALA A O 1
ATOM 1851 N N . GLY A 1 243 ? -14.706 19.728 4.056 1.00 68.38 243 GLY A N 1
ATOM 1852 C CA . GLY A 1 243 ? -15.535 19.569 2.855 1.00 68.38 243 GLY A CA 1
ATOM 1853 C C . GLY A 1 243 ? -16.102 18.168 2.587 1.00 68.38 243 GLY A C 1
ATOM 1854 O O . GLY A 1 243 ? -16.871 18.008 1.640 1.00 68.38 243 GLY A O 1
ATOM 1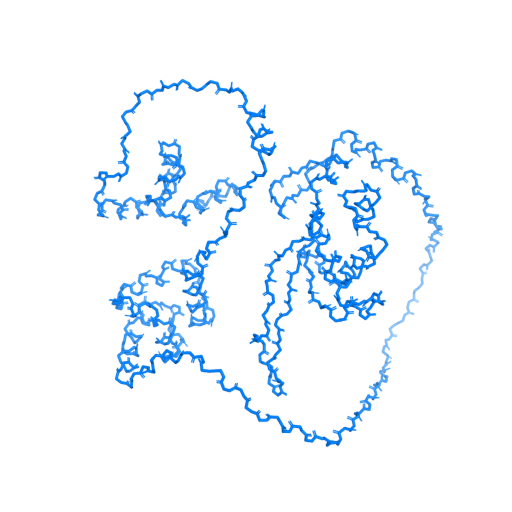855 N N . TRP A 1 244 ? -15.798 17.157 3.408 1.00 74.62 244 TRP A N 1
ATOM 1856 C CA . TRP A 1 244 ? -16.253 15.779 3.177 1.00 74.62 244 TRP A CA 1
ATOM 1857 C C . TRP A 1 244 ? -16.929 15.165 4.407 1.00 74.62 244 TRP A C 1
ATOM 1859 O O . TRP A 1 244 ? -16.517 15.389 5.540 1.00 74.62 244 TRP A O 1
ATOM 1869 N N . ARG A 1 245 ? -17.989 14.371 4.196 1.00 81.81 245 ARG A N 1
ATOM 1870 C CA . ARG A 1 245 ? -18.789 13.775 5.280 1.00 81.81 245 ARG A CA 1
ATOM 1871 C C . ARG A 1 245 ? -18.592 12.254 5.334 1.00 81.81 245 ARG A C 1
ATOM 1873 O O . ARG A 1 245 ? -19.064 11.559 4.432 1.00 81.81 245 ARG A O 1
ATOM 1880 N N . PRO A 1 246 ? -17.943 11.701 6.375 1.00 84.12 246 PRO A N 1
ATOM 1881 C CA . PRO A 1 246 ? -17.763 10.260 6.494 1.00 84.12 246 PRO A CA 1
ATOM 1882 C C . PRO A 1 246 ? -19.084 9.562 6.852 1.00 84.12 246 PRO A C 1
ATOM 1884 O O . PRO A 1 246 ? -19.774 9.951 7.790 1.00 84.12 246 PRO A O 1
ATOM 1887 N N . ALA A 1 247 ? -19.395 8.457 6.167 1.00 82.25 247 ALA A N 1
ATOM 1888 C CA . ALA A 1 247 ? -20.589 7.648 6.447 1.00 82.25 247 ALA A CA 1
ATOM 1889 C C . ALA A 1 247 ? -20.558 6.954 7.826 1.00 82.25 247 ALA A C 1
ATOM 1891 O O . ALA A 1 247 ? -21.590 6.534 8.344 1.00 82.25 247 ALA A O 1
ATOM 1892 N N . ARG A 1 248 ? -19.365 6.799 8.419 1.00 86.69 248 ARG A N 1
ATOM 1893 C CA . ARG A 1 248 ? -19.156 6.225 9.760 1.00 86.69 248 ARG A CA 1
ATOM 1894 C C . ARG A 1 248 ? -18.233 7.127 10.589 1.00 86.69 248 ARG A C 1
ATOM 1896 O O . ARG A 1 248 ? -17.037 6.832 10.681 1.00 86.69 248 ARG A O 1
ATOM 1903 N N . PRO A 1 249 ? -18.772 8.210 11.177 1.00 87.12 249 PRO A N 1
ATOM 1904 C CA . PRO A 1 249 ? -18.017 9.218 11.917 1.00 87.12 249 PRO A CA 1
ATOM 1905 C C . PRO A 1 249 ? -17.057 8.642 12.965 1.00 87.12 249 PRO A C 1
ATOM 1907 O O . PRO A 1 249 ? -15.858 8.904 12.906 1.00 87.12 249 PRO A O 1
ATOM 1910 N N . ALA A 1 250 ? -17.539 7.800 13.887 1.00 88.75 250 ALA A N 1
ATOM 1911 C CA . ALA A 1 250 ? -16.713 7.304 14.995 1.00 88.75 250 ALA A CA 1
ATOM 1912 C C . ALA A 1 250 ? -15.559 6.398 14.532 1.00 88.75 250 ALA A C 1
ATOM 1914 O O . ALA A 1 250 ? -14.439 6.493 15.042 1.00 88.75 250 ALA A O 1
ATOM 1915 N N . ALA A 1 251 ? -15.826 5.525 13.555 1.00 86.94 251 ALA A N 1
ATOM 1916 C CA . ALA A 1 251 ? -14.820 4.619 13.003 1.00 86.94 251 ALA A CA 1
ATOM 1917 C C . ALA A 1 251 ? -13.722 5.395 12.268 1.00 86.94 251 ALA A C 1
ATOM 1919 O O . ALA A 1 251 ? -12.539 5.088 12.413 1.00 86.94 251 ALA A O 1
ATOM 1920 N N . TRP A 1 252 ? -14.117 6.421 11.516 1.00 89.75 252 TRP A N 1
ATOM 1921 C CA . TRP A 1 252 ? -13.182 7.277 10.808 1.00 89.75 252 TRP A CA 1
ATOM 1922 C C . TRP A 1 252 ? -12.337 8.126 11.768 1.00 89.75 252 TRP A C 1
ATOM 1924 O O . TRP A 1 252 ? -11.119 8.122 11.623 1.00 89.75 252 TRP A O 1
ATOM 1934 N N . ILE A 1 253 ? -12.938 8.744 12.797 1.00 89.50 253 ILE A N 1
ATOM 1935 C CA . ILE A 1 253 ? -12.205 9.498 13.836 1.00 89.50 253 ILE A CA 1
ATOM 1936 C C . ILE A 1 253 ? -11.154 8.600 14.499 1.00 89.50 253 ILE A C 1
ATOM 1938 O O . ILE A 1 253 ? -9.994 8.979 14.618 1.00 89.50 253 ILE A O 1
ATOM 1942 N N . THR A 1 254 ? -11.530 7.374 14.875 1.00 89.44 254 THR A N 1
ATOM 1943 C CA . THR A 1 254 ? -10.597 6.422 15.504 1.00 89.44 254 THR A CA 1
ATOM 1944 C C . THR A 1 254 ? -9.443 6.052 14.564 1.00 89.44 254 THR A C 1
ATOM 1946 O O . THR A 1 254 ? -8.299 5.971 15.000 1.00 89.44 254 THR A O 1
ATOM 1949 N N . ALA A 1 255 ? -9.720 5.855 13.272 1.00 85.50 255 ALA A N 1
ATOM 1950 C CA . ALA A 1 255 ? -8.699 5.544 12.272 1.00 85.50 255 ALA A CA 1
ATOM 1951 C C . ALA A 1 255 ? -7.811 6.748 11.909 1.00 85.50 255 ALA A C 1
ATOM 1953 O O . ALA A 1 255 ? -6.656 6.562 11.535 1.00 85.50 255 ALA A O 1
ATOM 1954 N N . ALA A 1 256 ? -8.336 7.972 11.972 1.00 84.00 256 ALA A N 1
ATOM 1955 C CA . ALA A 1 256 ? -7.563 9.195 11.769 1.00 84.00 256 ALA A CA 1
ATOM 1956 C C . ALA A 1 256 ? -6.601 9.417 12.945 1.00 84.00 256 ALA A C 1
ATOM 1958 O O . ALA A 1 256 ? -5.393 9.422 12.749 1.00 84.00 256 ALA A O 1
ATOM 1959 N N . LEU A 1 257 ? -7.124 9.429 14.174 1.00 84.69 257 LEU A N 1
ATOM 1960 C CA . LEU A 1 257 ? -6.325 9.623 15.390 1.00 84.69 257 LEU A CA 1
ATOM 1961 C C . LEU A 1 257 ? -5.356 8.462 15.679 1.00 84.69 257 LEU A C 1
ATOM 1963 O O . LEU A 1 257 ? -4.387 8.631 16.415 1.00 84.69 257 LEU A O 1
ATOM 1967 N N . GLY A 1 258 ? -5.626 7.270 15.138 1.00 77.69 258 GLY A N 1
ATOM 1968 C CA . GLY A 1 258 ? -4.707 6.132 15.191 1.00 77.69 258 GLY A CA 1
ATOM 1969 C C . GLY A 1 258 ? -3.484 6.307 14.290 1.00 77.69 258 GLY A C 1
ATOM 1970 O O . GLY A 1 258 ? -2.393 5.925 14.693 1.00 77.69 258 GLY A O 1
ATOM 1971 N N . ARG A 1 259 ? -3.647 6.931 13.115 1.00 71.62 259 ARG A N 1
ATOM 1972 C CA . ARG A 1 259 ? -2.538 7.211 12.189 1.00 71.62 259 ARG A CA 1
ATOM 1973 C C . ARG A 1 259 ? -1.579 8.262 12.749 1.00 71.62 259 ARG A C 1
ATOM 1975 O O . ARG A 1 259 ? -0.376 8.063 12.663 1.00 71.62 259 ARG A O 1
ATOM 1982 N N . ASP A 1 260 ? -2.098 9.288 13.423 1.00 60.56 260 ASP A N 1
ATOM 1983 C CA . ASP A 1 260 ? -1.274 10.325 14.072 1.00 60.56 260 ASP A CA 1
ATOM 1984 C C . ASP A 1 260 ? -0.462 9.796 15.270 1.00 60.56 260 ASP A C 1
ATOM 1986 O O . ASP A 1 260 ? 0.524 10.403 15.679 1.00 60.56 260 ASP A O 1
ATOM 1990 N N . ARG A 1 261 ? -0.859 8.653 15.847 1.00 57.47 261 ARG A N 1
ATOM 1991 C CA . ARG A 1 261 ? -0.094 7.963 16.899 1.00 57.47 261 ARG A CA 1
ATOM 1992 C C . ARG A 1 261 ? 1.000 7.039 16.362 1.00 57.47 261 ARG A C 1
ATOM 1994 O O . ARG A 1 261 ? 1.815 6.587 17.160 1.00 57.47 261 ARG A O 1
ATOM 2001 N N . GLU A 1 262 ? 0.996 6.730 15.067 1.00 44.22 262 GLU A N 1
ATOM 2002 C CA . GLU A 1 262 ? 1.908 5.763 14.436 1.00 44.22 262 GLU A CA 1
ATOM 2003 C C . GLU A 1 262 ? 3.121 6.409 13.723 1.00 44.22 262 GLU A C 1
ATOM 2005 O O . GLU A 1 262 ? 3.867 5.706 13.044 1.00 44.22 262 GLU A O 1
ATOM 2010 N N . GLU A 1 263 ? 3.394 7.707 13.918 1.00 39.00 263 GLU A N 1
ATOM 2011 C CA . GLU A 1 263 ? 4.688 8.316 13.540 1.00 39.00 263 GLU A CA 1
ATOM 2012 C C . GLU A 1 263 ? 5.864 7.697 14.342 1.00 39.00 263 GLU A C 1
ATOM 2014 O O . GLU A 1 263 ? 5.690 7.232 15.473 1.00 39.00 263 GLU A O 1
ATOM 2019 N N . PRO A 1 264 ? 7.059 7.586 13.738 1.00 40.22 264 PRO A N 1
ATOM 2020 C CA . PRO A 1 264 ? 7.714 6.303 13.526 1.00 40.22 264 PRO A CA 1
ATOM 2021 C C . PRO A 1 264 ? 8.547 5.847 14.725 1.00 40.22 264 PRO A C 1
ATOM 2023 O O . PRO A 1 264 ? 9.411 6.561 15.233 1.00 40.22 264 PRO A O 1
ATOM 2026 N N . VAL A 1 265 ? 8.392 4.573 15.094 1.00 36.25 265 VAL A N 1
ATOM 2027 C CA . VAL A 1 265 ? 9.460 3.839 15.782 1.00 36.25 265 VAL A CA 1
ATOM 2028 C C . VAL A 1 265 ? 10.680 3.893 14.868 1.00 36.25 265 VAL A C 1
ATOM 2030 O O . VAL A 1 265 ? 10.631 3.370 13.754 1.00 36.25 265 VAL A O 1
ATOM 2033 N N . GLY A 1 266 ? 11.732 4.571 15.333 1.00 36.84 266 GLY A N 1
ATOM 2034 C CA . GLY A 1 266 ? 12.954 4.838 14.586 1.00 36.84 266 GLY A CA 1
ATOM 2035 C C . GLY A 1 266 ? 13.394 3.635 13.761 1.00 36.84 266 GLY A C 1
ATOM 2036 O O . GLY A 1 266 ? 13.783 2.594 14.293 1.00 36.84 266 GLY A O 1
ATOM 2037 N N . GLN A 1 267 ? 13.338 3.790 12.439 1.00 38.59 267 GLN A N 1
ATOM 2038 C CA . GLN A 1 267 ? 14.139 2.976 11.545 1.00 38.59 267 GLN A CA 1
ATOM 2039 C C . GLN A 1 267 ? 15.585 3.153 11.995 1.00 38.59 267 GLN A C 1
ATOM 2041 O O . GLN A 1 267 ? 16.127 4.256 11.934 1.00 38.59 267 GLN A O 1
ATOM 2046 N N . GLY A 1 268 ? 16.193 2.069 12.479 1.00 32.75 268 GLY A N 1
ATOM 2047 C CA . GLY A 1 268 ? 17.634 1.986 12.634 1.00 32.75 268 GLY A CA 1
ATOM 2048 C C . GLY A 1 268 ? 18.257 2.381 11.305 1.00 32.75 268 GLY A C 1
ATOM 2049 O O . GLY A 1 268 ? 18.185 1.634 10.328 1.00 32.75 268 GLY A O 1
ATOM 2050 N N . ARG A 1 269 ? 18.790 3.600 11.276 1.00 35.25 269 ARG A N 1
ATOM 2051 C CA . ARG A 1 269 ? 19.569 4.175 10.195 1.00 35.25 269 ARG A CA 1
ATOM 2052 C C . ARG A 1 269 ? 20.741 3.230 9.964 1.00 35.25 269 ARG A C 1
ATOM 2054 O O . ARG A 1 269 ? 21.730 3.257 10.682 1.00 35.25 269 ARG A O 1
ATOM 2061 N N . THR A 1 270 ? 20.583 2.316 9.015 1.00 41.31 270 THR A N 1
ATOM 2062 C CA . THR A 1 270 ? 21.737 1.664 8.412 1.00 41.31 270 THR A CA 1
ATOM 2063 C C . THR A 1 270 ? 22.282 2.732 7.490 1.00 41.31 270 THR A C 1
ATOM 2065 O O . THR A 1 270 ? 21.661 3.028 6.468 1.00 41.31 270 THR A O 1
ATOM 2068 N N . ASP A 1 271 ? 23.339 3.416 7.924 1.00 37.59 271 ASP A N 1
ATOM 2069 C CA . ASP A 1 271 ? 23.979 4.415 7.081 1.00 37.59 271 ASP A CA 1
ATOM 2070 C C . ASP A 1 271 ? 24.283 3.779 5.714 1.00 37.59 271 ASP A C 1
ATOM 2072 O O . ASP A 1 271 ? 24.774 2.643 5.658 1.00 37.59 271 ASP A O 1
ATOM 2076 N N . PRO A 1 272 ? 23.956 4.460 4.601 1.00 48.97 272 PRO A N 1
ATOM 2077 C CA . PRO A 1 272 ? 24.284 3.965 3.278 1.00 48.97 272 PRO A CA 1
ATOM 2078 C C . PRO A 1 272 ? 25.789 3.661 3.191 1.00 48.97 272 PRO A C 1
ATOM 2080 O O . PRO A 1 272 ? 26.593 4.453 3.712 1.00 48.97 272 PRO A O 1
ATOM 2083 N N . PRO A 1 273 ? 26.181 2.550 2.532 1.00 56.53 273 PRO A N 1
ATOM 2084 C CA . PRO A 1 273 ? 27.582 2.217 2.307 1.00 56.53 273 PRO A CA 1
ATOM 2085 C C . PRO A 1 273 ? 28.330 3.424 1.746 1.00 56.53 273 PRO A C 1
ATOM 2087 O O . PRO A 1 273 ? 27.802 4.153 0.909 1.00 56.53 273 PRO A O 1
ATOM 2090 N N . GLU A 1 274 ? 29.561 3.640 2.191 1.00 46.50 274 GLU A N 1
ATOM 2091 C CA . GLU A 1 274 ? 30.361 4.826 1.859 1.00 46.50 274 GLU A CA 1
ATOM 2092 C C . GLU A 1 274 ? 30.531 5.047 0.345 1.00 46.50 274 GLU A C 1
ATOM 2094 O O . GLU A 1 274 ? 30.554 6.182 -0.129 1.00 46.50 274 GLU A O 1
ATOM 2099 N N . ALA A 1 275 ? 30.502 3.960 -0.430 1.00 43.44 275 ALA A N 1
ATOM 2100 C CA . ALA A 1 275 ? 30.475 3.981 -1.890 1.00 43.44 275 ALA A CA 1
ATOM 2101 C C . ALA A 1 275 ? 29.265 4.738 -2.477 1.00 43.44 275 ALA A C 1
ATOM 2103 O O . ALA A 1 275 ? 29.398 5.415 -3.492 1.00 43.44 275 ALA A O 1
ATOM 2104 N N . PHE A 1 276 ? 28.097 4.674 -1.829 1.00 42.31 276 PHE A N 1
ATOM 2105 C CA . PHE A 1 276 ? 26.897 5.408 -2.242 1.00 42.31 276 PHE A CA 1
ATOM 2106 C C . PHE A 1 276 ? 27.015 6.905 -1.933 1.00 42.31 276 PHE A C 1
ATOM 2108 O O . PHE A 1 276 ? 26.582 7.733 -2.727 1.00 42.31 276 PHE A O 1
ATOM 2115 N N . ARG A 1 277 ? 27.650 7.269 -0.809 1.00 53.38 277 ARG A N 1
ATOM 2116 C CA . ARG A 1 277 ? 27.906 8.677 -0.461 1.00 53.38 277 ARG A CA 1
ATOM 2117 C C . ARG A 1 277 ? 28.891 9.328 -1.431 1.00 53.38 277 ARG A C 1
ATOM 2119 O O . ARG A 1 277 ? 28.630 10.443 -1.867 1.00 53.38 277 ARG A O 1
ATOM 2126 N N . ARG A 1 278 ? 29.954 8.615 -1.824 1.00 47.41 278 ARG A N 1
ATOM 2127 C CA . ARG A 1 278 ? 30.888 9.085 -2.862 1.00 47.41 278 ARG A CA 1
ATOM 2128 C C . ARG A 1 278 ? 30.216 9.252 -4.219 1.00 47.41 278 ARG A C 1
ATOM 2130 O O . ARG A 1 278 ? 30.328 10.316 -4.799 1.00 47.41 278 ARG A O 1
ATOM 2137 N N . ALA A 1 279 ? 29.431 8.273 -4.668 1.00 47.94 279 ALA A N 1
ATOM 2138 C CA . ALA A 1 279 ? 28.747 8.370 -5.959 1.00 47.94 279 ALA A CA 1
ATOM 2139 C C . ALA A 1 279 ? 27.750 9.547 -6.040 1.00 47.94 279 ALA A C 1
ATOM 2141 O O . ALA A 1 279 ? 27.565 10.123 -7.106 1.00 47.94 279 ALA A O 1
ATOM 2142 N N . VAL A 1 280 ? 27.115 9.917 -4.920 1.00 47.44 280 VAL A N 1
ATOM 2143 C CA . VAL A 1 280 ? 26.199 11.071 -4.852 1.00 47.44 280 VAL A CA 1
ATOM 2144 C C . VAL A 1 280 ? 26.952 12.404 -4.740 1.00 47.44 280 VAL A C 1
ATOM 2146 O O . VAL A 1 280 ? 26.451 13.410 -5.235 1.00 47.44 280 VAL A O 1
ATOM 2149 N N . ALA A 1 281 ? 28.137 12.420 -4.123 1.00 47.94 281 ALA A N 1
ATOM 2150 C CA . ALA A 1 281 ? 29.011 13.594 -4.084 1.00 47.94 281 ALA A CA 1
ATOM 2151 C C . ALA A 1 281 ? 29.674 13.853 -5.450 1.00 47.94 281 ALA A C 1
ATOM 2153 O O . ALA A 1 281 ? 29.646 14.980 -5.928 1.00 47.94 281 ALA A O 1
ATOM 2154 N N . ASP A 1 282 ? 30.150 12.805 -6.127 1.00 45.72 282 ASP A N 1
ATOM 2155 C CA . ASP A 1 282 ? 30.770 12.900 -7.457 1.00 45.72 282 ASP A CA 1
ATOM 2156 C C . ASP A 1 282 ? 29.754 13.283 -8.547 1.00 45.72 282 ASP A C 1
ATOM 2158 O O . ASP A 1 282 ? 30.105 13.904 -9.547 1.00 45.72 282 ASP A O 1
ATOM 2162 N N . ALA A 1 283 ? 28.471 12.959 -8.353 1.00 45.56 283 ALA A N 1
ATOM 2163 C CA . ALA A 1 283 ? 27.391 13.404 -9.236 1.00 45.56 283 ALA A CA 1
ATOM 2164 C C . ALA A 1 283 ? 26.973 14.869 -9.000 1.00 45.56 283 ALA A C 1
ATOM 2166 O O . ALA A 1 283 ? 26.078 15.365 -9.689 1.00 45.56 283 ALA A O 1
ATOM 2167 N N . ARG A 1 284 ? 27.570 15.554 -8.014 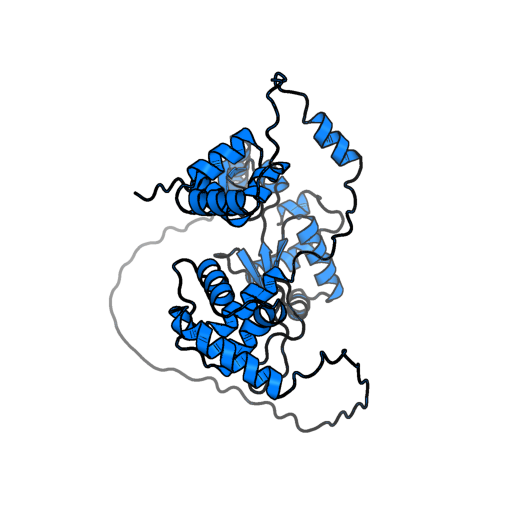1.00 45.78 284 ARG A N 1
ATOM 2168 C CA . ARG A 1 284 ? 27.159 16.887 -7.569 1.00 45.78 284 ARG A CA 1
ATOM 2169 C C . ARG A 1 284 ? 28.358 17.831 -7.438 1.00 45.78 284 ARG A C 1
ATOM 2171 O O . ARG A 1 284 ? 28.658 18.318 -6.358 1.00 45.78 284 ARG A O 1
ATOM 2178 N N . GLU A 1 285 ? 28.975 18.137 -8.571 1.00 39.34 285 GLU A N 1
ATOM 2179 C CA . GLU A 1 285 ? 29.846 19.308 -8.778 1.00 39.34 285 GLU A CA 1
ATOM 2180 C C . GLU A 1 285 ? 29.101 20.334 -9.671 1.00 39.34 285 GLU A C 1
ATOM 2182 O O . GLU A 1 285 ? 28.151 19.965 -10.369 1.00 39.34 285 GLU A O 1
ATOM 2187 N N . PRO A 1 286 ? 29.392 21.644 -9.580 1.00 42.72 286 PRO A N 1
ATOM 2188 C CA . PRO A 1 286 ? 28.497 22.565 -8.893 1.00 42.72 286 PRO A CA 1
ATOM 2189 C C . PRO A 1 286 ? 27.997 23.682 -9.816 1.00 42.72 286 PRO A C 1
ATOM 2191 O O . PRO A 1 286 ? 28.757 24.329 -10.533 1.00 42.72 286 PRO A O 1
ATOM 2194 N N . TRP A 1 287 ? 26.706 23.993 -9.729 1.00 33.72 287 TRP A N 1
ATOM 2195 C CA . TRP A 1 287 ? 26.225 25.309 -10.126 1.00 33.72 287 TRP A CA 1
ATOM 2196 C C . TRP A 1 287 ? 26.488 26.244 -8.945 1.00 33.72 287 TRP A C 1
ATOM 2198 O O . TRP A 1 287 ? 25.944 26.068 -7.855 1.00 33.72 287 TRP A O 1
ATOM 2208 N N . ALA A 1 288 ? 27.410 27.180 -9.151 1.00 41.12 288 ALA A N 1
ATOM 2209 C CA . ALA A 1 288 ? 27.707 28.243 -8.212 1.00 41.12 288 ALA A CA 1
ATOM 2210 C C . ALA A 1 288 ? 26.436 29.064 -7.960 1.00 41.12 288 ALA A C 1
ATOM 2212 O O . ALA A 1 288 ? 25.885 29.660 -8.887 1.00 41.12 288 ALA A O 1
ATOM 2213 N N . VAL A 1 289 ? 25.985 29.103 -6.708 1.00 36.31 289 VAL A N 1
ATOM 2214 C CA . VAL A 1 289 ? 25.013 30.094 -6.253 1.00 36.31 289 VAL A CA 1
ATOM 2215 C C . VAL A 1 289 ? 25.758 31.076 -5.374 1.00 36.31 289 VAL A C 1
ATOM 2217 O O . VAL A 1 289 ? 26.363 30.711 -4.371 1.00 36.31 289 VAL A O 1
ATOM 2220 N N . VAL A 1 290 ? 25.730 32.315 -5.840 1.00 36.62 290 VAL A N 1
ATOM 2221 C CA . VAL A 1 290 ? 26.172 33.531 -5.174 1.00 36.62 290 VAL A CA 1
ATOM 2222 C C . VAL A 1 290 ? 25.557 33.590 -3.775 1.00 36.62 290 VAL A C 1
ATOM 2224 O O . VAL A 1 290 ? 24.335 33.558 -3.635 1.00 36.62 290 VAL A O 1
ATOM 2227 N N . GLU A 1 291 ? 26.401 33.680 -2.747 1.00 38.00 291 GLU A N 1
ATOM 2228 C CA . GLU A 1 291 ? 25.974 34.033 -1.395 1.00 38.00 291 GLU A CA 1
ATOM 2229 C C . GLU A 1 291 ? 25.456 35.474 -1.410 1.00 38.00 291 GLU A C 1
ATOM 2231 O O . GLU A 1 291 ? 26.219 36.432 -1.522 1.00 38.00 291 GLU A O 1
ATOM 2236 N N . ALA A 1 292 ? 24.137 35.628 -1.329 1.00 36.94 292 ALA A N 1
ATOM 2237 C CA . ALA A 1 292 ? 23.528 36.879 -0.919 1.00 36.94 292 ALA A CA 1
ATOM 2238 C C . ALA A 1 292 ? 23.356 36.823 0.603 1.00 36.94 292 ALA A C 1
ATOM 2240 O O . ALA A 1 292 ? 22.485 36.113 1.110 1.00 36.94 292 ALA A O 1
ATOM 2241 N N . GLU A 1 293 ? 24.193 37.571 1.324 1.00 38.34 293 GLU A N 1
ATOM 2242 C CA . GLU A 1 293 ? 23.956 37.944 2.719 1.00 38.34 293 GLU A CA 1
ATOM 2243 C C . GLU A 1 293 ? 22.669 38.780 2.797 1.00 38.34 293 GLU A C 1
ATOM 2245 O O . GLU A 1 293 ? 22.672 40.008 2.715 1.00 38.34 293 GLU A O 1
ATOM 2250 N N . GLY A 1 294 ? 21.534 38.096 2.909 1.00 38.94 294 GLY A N 1
ATOM 2251 C CA . GLY A 1 294 ? 20.277 38.673 3.363 1.00 38.94 294 GLY A CA 1
ATOM 2252 C C . GLY A 1 294 ? 20.077 38.348 4.844 1.00 38.94 294 GLY A C 1
ATOM 2253 O O . GLY A 1 294 ? 20.417 37.240 5.267 1.00 38.94 294 GLY A O 1
ATOM 2254 N N . PRO A 1 295 ? 19.521 39.263 5.658 1.00 37.84 295 PRO A N 1
ATOM 2255 C CA . PRO A 1 295 ? 19.209 38.970 7.049 1.00 37.84 295 PRO A CA 1
ATOM 2256 C C . PRO A 1 295 ? 18.225 37.798 7.098 1.00 37.84 295 PRO A C 1
ATOM 2258 O O . PRO A 1 295 ? 17.082 37.909 6.653 1.00 37.84 295 PRO A O 1
ATOM 2261 N N . THR A 1 296 ? 18.666 36.658 7.630 1.00 43.41 296 THR A N 1
ATOM 2262 C CA . THR A 1 296 ? 17.798 35.516 7.916 1.00 43.41 296 THR A CA 1
ATOM 2263 C C . THR A 1 296 ? 16.790 35.933 8.980 1.00 43.41 296 THR A C 1
ATOM 2265 O O . THR A 1 296 ? 17.063 35.848 10.179 1.00 43.41 296 THR A O 1
ATOM 2268 N N . TYR A 1 297 ? 15.613 36.386 8.548 1.00 49.47 297 TYR A N 1
ATOM 2269 C CA . TYR A 1 297 ? 14.422 36.467 9.387 1.00 49.47 297 TYR A CA 1
ATOM 2270 C C . TYR A 1 297 ? 13.980 35.038 9.708 1.00 49.47 297 TYR A C 1
ATOM 2272 O O . TYR A 1 297 ? 13.095 34.465 9.075 1.00 49.47 297 TYR A O 1
ATOM 2280 N N . GLY A 1 298 ? 14.671 34.426 10.667 1.00 60.47 298 GLY A N 1
ATOM 2281 C CA . GLY A 1 298 ? 14.319 33.117 11.180 1.00 60.47 298 GLY A CA 1
ATOM 2282 C C . GLY A 1 298 ? 12.929 33.160 11.808 1.00 60.47 298 GLY A C 1
ATOM 2283 O O . GLY A 1 298 ? 12.569 34.096 12.521 1.00 60.47 298 GLY A O 1
ATOM 2284 N N . ILE A 1 299 ? 12.167 32.092 11.594 1.00 71.19 299 ILE A N 1
ATOM 2285 C CA . ILE A 1 299 ? 10.849 31.837 12.198 1.00 71.19 299 ILE A CA 1
ATOM 2286 C C . ILE A 1 299 ? 10.840 31.876 13.742 1.00 71.19 299 ILE A C 1
ATOM 2288 O O . ILE A 1 299 ? 9.774 31.803 14.349 1.00 71.19 299 ILE A O 1
ATOM 2292 N N . GLU A 1 300 ? 12.006 31.980 14.386 1.00 74.62 300 GLU A N 1
ATOM 2293 C CA . GLU A 1 300 ? 12.180 31.940 15.842 1.00 74.62 300 GLU A CA 1
ATOM 2294 C C . GLU A 1 300 ? 11.697 33.208 16.568 1.00 74.62 300 GLU A C 1
ATOM 2296 O O . GLU A 1 300 ? 11.486 33.167 17.777 1.00 74.62 300 GLU A O 1
ATOM 2301 N N . GLY A 1 301 ? 11.460 34.311 15.848 1.00 73.81 301 GLY A N 1
ATOM 2302 C CA . GLY A 1 301 ? 10.921 35.554 16.418 1.00 73.81 301 GLY A CA 1
ATOM 2303 C C . GLY A 1 301 ? 9.392 35.654 16.443 1.00 73.81 301 GLY A C 1
ATOM 2304 O O . GLY A 1 301 ? 8.860 36.610 17.002 1.00 73.81 301 GLY A O 1
ATOM 2305 N N . LEU A 1 302 ? 8.677 34.702 15.835 1.00 80.81 302 LEU A N 1
ATOM 2306 C CA . LEU A 1 302 ? 7.224 34.786 15.688 1.00 80.81 302 LEU A CA 1
ATOM 2307 C C . LEU A 1 302 ? 6.509 34.338 16.961 1.00 80.81 302 LEU A C 1
ATOM 2309 O O . LEU A 1 302 ? 6.702 33.228 17.468 1.00 80.81 302 LEU A O 1
ATOM 2313 N N . THR A 1 303 ? 5.604 35.178 17.449 1.00 84.06 303 THR A N 1
ATOM 2314 C CA . THR A 1 303 ? 4.717 34.805 18.545 1.00 84.06 303 THR A CA 1
ATOM 2315 C C . THR A 1 303 ? 3.721 33.741 18.087 1.00 84.06 303 THR A C 1
ATOM 2317 O O . THR A 1 303 ? 3.353 33.616 16.915 1.00 84.06 303 THR A O 1
ATOM 2320 N N . ARG A 1 304 ? 3.201 32.970 19.047 1.00 74.81 304 ARG A N 1
ATOM 2321 C CA . ARG A 1 304 ? 2.185 31.945 18.770 1.00 74.81 304 ARG A CA 1
ATOM 2322 C C . ARG A 1 304 ? 0.943 32.519 18.073 1.00 74.81 304 ARG A C 1
ATOM 2324 O O . ARG A 1 304 ? 0.340 31.819 17.264 1.00 74.81 304 ARG A O 1
ATOM 2331 N N . GLY A 1 305 ? 0.560 33.758 18.388 1.00 72.31 305 GLY A N 1
ATOM 2332 C CA . GLY A 1 305 ? -0.581 34.436 17.765 1.00 72.31 305 GLY A CA 1
ATOM 2333 C C . GLY A 1 305 ? -0.348 34.731 16.283 1.00 72.31 305 GLY A C 1
ATOM 2334 O O . GLY A 1 305 ? -1.214 34.440 15.461 1.00 72.31 305 GLY A O 1
ATOM 2335 N N . GLU A 1 306 ? 0.845 35.209 15.934 1.00 76.19 306 GLU A N 1
ATOM 2336 C CA . GLU A 1 306 ? 1.234 35.509 14.549 1.00 76.19 306 GLU A CA 1
ATOM 2337 C C . GLU A 1 306 ? 1.321 34.238 13.702 1.00 76.19 306 GLU A C 1
ATOM 2339 O O . GLU A 1 306 ? 0.811 34.206 12.586 1.00 76.19 306 GLU A O 1
ATOM 2344 N N . VAL A 1 307 ? 1.858 33.143 14.254 1.00 84.94 307 VAL A N 1
ATOM 2345 C CA . VAL A 1 307 ? 1.876 31.840 13.563 1.00 84.94 307 VAL A CA 1
ATOM 2346 C C . VAL A 1 307 ? 0.456 31.348 13.261 1.00 84.94 307 VAL A C 1
ATOM 2348 O O . VAL A 1 307 ? 0.203 30.791 12.193 1.00 84.94 307 VAL A O 1
ATOM 2351 N N . VAL A 1 308 ? -0.494 31.552 14.179 1.00 82.81 308 VAL A N 1
ATOM 2352 C CA . VAL A 1 308 ? -1.901 31.175 13.958 1.00 82.81 308 VAL A CA 1
ATOM 2353 C C . VAL A 1 308 ? -2.541 32.042 12.873 1.00 82.81 308 VAL A C 1
ATOM 2355 O O . VAL A 1 308 ? -3.234 31.507 12.007 1.00 82.81 308 VAL A O 1
ATOM 2358 N N . GLN A 1 309 ? -2.279 33.349 12.876 1.00 79.44 309 GLN A N 1
ATOM 2359 C CA . GLN A 1 309 ? -2.773 34.255 11.837 1.00 79.44 309 GLN A CA 1
ATOM 2360 C C . GLN A 1 309 ? -2.193 33.912 10.461 1.00 79.44 309 GLN A C 1
ATOM 2362 O O . GLN A 1 309 ? -2.954 33.790 9.503 1.00 79.44 309 GLN A O 1
ATOM 2367 N N . LEU A 1 310 ? -0.885 33.649 10.374 1.00 84.00 310 LEU A N 1
ATOM 2368 C CA . LEU A 1 310 ? -0.218 33.224 9.141 1.00 84.00 310 LEU A CA 1
ATOM 2369 C C . LEU A 1 310 ? -0.805 31.911 8.612 1.00 84.00 310 LEU A C 1
ATOM 2371 O O . LEU A 1 310 ? -1.116 31.813 7.429 1.00 84.00 310 LEU A O 1
ATOM 2375 N N . ARG A 1 311 ? -1.056 30.920 9.477 1.00 89.25 311 ARG A N 1
ATOM 2376 C CA . ARG A 1 311 ? -1.718 29.662 9.079 1.00 89.25 311 ARG A CA 1
ATOM 2377 C C . ARG A 1 311 ? -3.142 29.875 8.576 1.00 89.25 311 ARG A C 1
ATOM 2379 O O . ARG A 1 311 ? -3.534 29.251 7.595 1.00 89.25 311 ARG A O 1
ATOM 2386 N N . SER A 1 312 ? -3.910 30.743 9.233 1.00 81.88 312 SER A N 1
ATOM 2387 C CA . SER A 1 312 ? -5.270 31.079 8.800 1.00 81.88 312 SER A CA 1
ATOM 2388 C C . SER A 1 312 ? -5.272 31.798 7.448 1.00 81.88 312 SER A C 1
ATOM 2390 O O . SER A 1 312 ? -6.122 31.512 6.604 1.00 81.88 312 SER A O 1
ATOM 2392 N N . ALA A 1 313 ? -4.317 32.704 7.232 1.00 81.88 313 ALA A N 1
ATOM 2393 C CA . ALA A 1 313 ? -4.145 33.404 5.966 1.00 81.88 313 ALA A CA 1
ATOM 2394 C C . ALA A 1 313 ? -3.726 32.432 4.855 1.00 81.88 313 ALA A C 1
ATOM 2396 O O . ALA A 1 313 ? -4.371 32.396 3.815 1.00 81.88 313 ALA A O 1
ATOM 2397 N N . ALA A 1 314 ? -2.744 31.563 5.108 1.00 86.50 314 ALA A N 1
ATOM 2398 C CA . ALA A 1 314 ? -2.258 30.563 4.155 1.00 86.50 314 ALA A CA 1
ATOM 2399 C C . ALA A 1 314 ? -3.293 29.489 3.780 1.00 86.50 314 ALA A C 1
ATOM 2401 O O . ALA A 1 314 ? -3.234 28.923 2.692 1.00 86.50 314 ALA A O 1
ATOM 2402 N N . ALA A 1 315 ? -4.260 29.209 4.659 1.00 81.19 315 ALA A N 1
ATOM 2403 C CA . ALA A 1 315 ? -5.392 28.344 4.331 1.00 81.19 315 ALA A CA 1
ATOM 2404 C C . ALA A 1 315 ? -6.373 28.998 3.337 1.00 81.19 315 ALA A C 1
ATOM 2406 O O . ALA A 1 315 ? -7.114 28.292 2.657 1.00 81.19 315 ALA A O 1
ATOM 2407 N N . THR A 1 316 ? -6.391 30.333 3.269 1.00 83.31 316 THR A N 1
ATOM 2408 C CA . THR A 1 316 ? -7.236 31.108 2.344 1.00 83.31 316 THR A CA 1
ATOM 2409 C C . THR A 1 316 ? -6.471 31.484 1.074 1.00 83.31 316 THR A C 1
ATOM 2411 O O . THR A 1 316 ? -7.047 31.472 -0.011 1.00 83.31 316 THR A O 1
ATOM 2414 N N . ASP A 1 317 ? -5.176 31.774 1.205 1.00 86.06 317 ASP A N 1
ATOM 2415 C CA . ASP A 1 317 ? -4.271 32.135 0.118 1.00 86.06 317 ASP A CA 1
ATOM 2416 C C . ASP A 1 317 ? -3.055 31.186 0.066 1.00 86.06 317 ASP A C 1
ATOM 2418 O O . ASP A 1 317 ? -2.063 31.386 0.780 1.00 86.06 317 ASP A O 1
ATOM 2422 N N . PRO A 1 318 ? -3.102 30.163 -0.808 1.00 85.56 318 PRO A N 1
ATOM 2423 C CA . PRO A 1 318 ? -1.990 29.244 -1.046 1.00 85.56 318 PRO A CA 1
ATOM 2424 C C . PRO A 1 318 ? -0.687 29.924 -1.493 1.00 85.56 318 PRO A C 1
ATOM 2426 O O . PRO A 1 318 ? 0.391 29.356 -1.299 1.00 85.56 318 PRO A O 1
ATOM 2429 N N . GLY A 1 319 ? -0.756 31.135 -2.063 1.00 84.25 319 GLY A N 1
ATOM 2430 C CA . GLY A 1 319 ? 0.416 31.884 -2.525 1.00 84.25 319 GLY A CA 1
ATOM 2431 C C . GLY A 1 319 ? 1.392 32.222 -1.397 1.00 84.25 319 GLY A C 1
ATOM 2432 O O . GLY A 1 319 ? 2.602 32.246 -1.613 1.00 84.25 319 GLY A O 1
ATOM 2433 N N . LEU A 1 320 ? 0.891 32.369 -0.167 1.00 85.94 320 LEU A N 1
ATOM 2434 C CA . LEU A 1 320 ? 1.718 32.609 1.019 1.00 85.94 320 LEU A CA 1
ATOM 2435 C C . LEU A 1 320 ? 2.614 31.413 1.366 1.00 85.94 320 LEU A C 1
ATOM 2437 O O . LEU A 1 320 ? 3.723 31.592 1.870 1.00 85.94 320 LEU A O 1
ATOM 2441 N N . VAL A 1 321 ? 2.158 30.193 1.071 1.00 86.94 321 VAL A N 1
ATOM 2442 C CA . VAL A 1 321 ? 2.947 28.972 1.281 1.00 86.94 321 VAL A CA 1
ATOM 2443 C C . VAL A 1 321 ? 4.024 28.842 0.207 1.00 86.94 321 VAL A C 1
ATOM 2445 O O . VAL A 1 321 ? 5.148 28.476 0.535 1.00 86.94 321 VAL A O 1
ATOM 2448 N N . LEU A 1 322 ? 3.716 29.188 -1.048 1.00 86.00 322 LEU A N 1
ATOM 2449 C CA . LEU A 1 322 ? 4.693 29.189 -2.147 1.00 86.00 322 LEU A CA 1
ATOM 2450 C C . LEU A 1 322 ? 5.803 30.215 -1.912 1.00 86.00 322 LEU A C 1
ATOM 2452 O O . LEU A 1 322 ? 6.978 29.861 -1.947 1.00 86.00 322 LEU A O 1
ATOM 2456 N N . ALA A 1 323 ? 5.432 31.449 -1.563 1.00 83.94 323 ALA A N 1
ATOM 2457 C CA . ALA A 1 323 ? 6.399 32.489 -1.231 1.00 83.94 323 ALA A CA 1
ATOM 2458 C C . ALA A 1 323 ? 7.294 32.067 -0.054 1.00 83.94 323 ALA A C 1
ATOM 2460 O O . ALA A 1 323 ? 8.496 32.320 -0.058 1.00 83.94 323 ALA A O 1
ATOM 2461 N N . ALA A 1 324 ? 6.744 31.378 0.947 1.00 84.88 324 ALA A N 1
ATOM 2462 C CA . ALA A 1 324 ? 7.540 30.852 2.048 1.00 84.88 324 ALA A CA 1
ATOM 2463 C C . ALA A 1 324 ? 8.454 29.689 1.628 1.00 84.88 324 ALA A C 1
ATOM 2465 O O . ALA A 1 324 ? 9.599 29.650 2.071 1.00 84.88 324 ALA A O 1
ATOM 2466 N N . LEU A 1 325 ? 8.007 28.787 0.746 1.00 85.44 325 LEU A N 1
ATOM 2467 C CA . LEU A 1 325 ? 8.857 27.719 0.204 1.00 85.44 325 LEU A CA 1
ATOM 2468 C C . LEU A 1 325 ? 10.073 28.281 -0.538 1.00 85.44 325 LEU A C 1
ATOM 2470 O O . LEU A 1 325 ? 11.171 27.750 -0.371 1.00 85.44 325 LEU A O 1
ATOM 2474 N N . GLU A 1 326 ? 9.883 29.351 -1.309 1.00 85.88 326 GLU A N 1
ATOM 2475 C CA . GLU A 1 326 ? 10.955 30.019 -2.053 1.00 85.88 326 GLU A CA 1
ATOM 2476 C C . GLU A 1 326 ? 11.925 30.776 -1.135 1.00 85.88 326 GLU A C 1
ATOM 2478 O O . GLU A 1 326 ? 13.134 30.701 -1.338 1.00 85.88 326 GLU A O 1
ATOM 2483 N N . ASN A 1 327 ? 11.419 31.467 -0.106 1.00 83.12 327 ASN A N 1
ATOM 2484 C CA . ASN A 1 327 ? 12.234 32.373 0.716 1.00 83.12 327 ASN A CA 1
ATOM 2485 C C . ASN A 1 327 ? 12.792 31.747 2.010 1.00 83.12 327 ASN A C 1
ATOM 2487 O O . ASN A 1 327 ? 13.858 32.143 2.469 1.00 83.12 327 ASN A O 1
ATOM 2491 N N . LEU A 1 328 ? 12.087 30.788 2.621 1.00 83.50 328 LEU A N 1
ATOM 2492 C CA . LEU A 1 328 ? 12.462 30.145 3.896 1.00 83.50 328 LEU A CA 1
ATOM 2493 C C . LEU A 1 328 ? 12.910 28.687 3.716 1.00 83.50 328 LEU A C 1
ATOM 2495 O O . LEU A 1 328 ? 13.422 28.064 4.646 1.00 83.50 328 LEU A O 1
ATOM 2499 N N . GLY A 1 329 ? 12.685 28.112 2.534 1.00 82.88 329 GLY A N 1
ATOM 2500 C CA . GLY A 1 329 ? 12.927 26.702 2.272 1.00 82.88 329 GLY A CA 1
ATOM 2501 C C . GLY A 1 329 ? 11.884 25.776 2.908 1.00 82.88 329 GLY A C 1
ATOM 2502 O O . GLY A 1 329 ? 11.062 26.144 3.754 1.00 82.88 329 GLY A O 1
ATOM 2503 N N . GLU A 1 330 ? 11.905 24.513 2.485 1.00 84.00 330 GLU A N 1
ATOM 2504 C CA . GLU A 1 330 ? 10.849 23.546 2.804 1.00 84.00 330 GLU A CA 1
ATOM 2505 C C . GLU A 1 330 ? 10.716 23.263 4.308 1.00 84.00 330 GLU A C 1
ATOM 2507 O O . GLU A 1 330 ? 9.610 23.173 4.844 1.00 84.00 330 GLU A O 1
ATOM 2512 N N . ARG A 1 331 ? 11.844 23.137 5.010 1.00 85.19 331 ARG A N 1
ATOM 2513 C CA . ARG A 1 331 ? 11.869 22.755 6.426 1.00 85.19 331 ARG A CA 1
ATOM 2514 C C . ARG A 1 331 ? 11.182 23.791 7.314 1.00 85.19 331 ARG A C 1
ATOM 2516 O O . ARG A 1 331 ? 10.371 23.416 8.165 1.00 85.19 331 ARG A O 1
ATOM 2523 N N . ASP A 1 332 ? 11.487 25.066 7.115 1.00 83.06 332 ASP A N 1
ATOM 2524 C CA . ASP A 1 332 ? 10.949 26.142 7.947 1.00 83.06 332 ASP A CA 1
ATOM 2525 C C . ASP A 1 332 ? 9.535 26.528 7.523 1.00 83.06 332 ASP A C 1
ATOM 2527 O O . ASP A 1 332 ? 8.684 26.784 8.376 1.00 83.06 332 ASP A O 1
ATOM 2531 N N . THR A 1 333 ? 9.212 26.386 6.237 1.00 88.25 333 THR A N 1
ATOM 2532 C CA . THR A 1 333 ? 7.831 26.503 5.755 1.00 88.25 333 THR A CA 1
ATOM 2533 C C . THR A 1 333 ? 6.924 25.440 6.371 1.00 88.25 333 THR A C 1
ATOM 2535 O O . THR A 1 333 ? 5.826 25.752 6.833 1.00 88.25 333 THR A O 1
ATOM 2538 N N . ARG A 1 334 ? 7.382 24.184 6.462 1.00 90.56 334 ARG A N 1
ATOM 2539 C CA . ARG A 1 334 ? 6.626 23.100 7.115 1.00 90.56 334 ARG A CA 1
ATOM 2540 C C . ARG A 1 334 ? 6.435 23.347 8.611 1.00 90.56 334 ARG A C 1
ATOM 2542 O O . ARG A 1 334 ? 5.375 23.025 9.153 1.00 90.56 334 ARG A O 1
ATOM 2549 N N . ARG A 1 335 ? 7.419 23.955 9.282 1.00 87.00 335 ARG A N 1
ATOM 2550 C CA . ARG A 1 335 ? 7.286 24.394 10.683 1.00 87.00 335 ARG A CA 1
ATOM 2551 C C . ARG A 1 335 ? 6.255 25.517 10.825 1.00 87.00 335 ARG A C 1
ATOM 2553 O O . ARG A 1 335 ? 5.420 25.467 11.735 1.00 87.00 335 ARG A O 1
ATOM 2560 N N . LEU A 1 336 ? 6.264 26.481 9.907 1.00 87.75 336 LEU A N 1
ATOM 2561 C CA . LEU A 1 336 ? 5.389 27.648 9.948 1.00 87.75 336 LEU A CA 1
ATOM 2562 C C . LEU A 1 336 ? 3.941 27.314 9.565 1.00 87.75 336 LEU A C 1
ATOM 2564 O O . LEU A 1 336 ? 3.038 27.593 10.348 1.00 87.75 336 LEU A O 1
ATOM 2568 N N . TYR A 1 337 ? 3.706 26.640 8.439 1.00 84.12 337 TYR A N 1
ATOM 2569 C CA . TYR A 1 337 ? 2.369 26.424 7.863 1.00 84.12 337 TYR A CA 1
ATOM 2570 C C . TYR A 1 337 ? 1.810 25.011 8.038 1.00 84.12 337 TYR A C 1
ATOM 2572 O O . TYR A 1 337 ? 0.679 24.752 7.642 1.00 84.12 337 TYR A O 1
ATOM 2580 N N . THR A 1 338 ? 2.532 24.118 8.720 1.00 87.88 338 THR A N 1
ATOM 2581 C CA . THR A 1 338 ? 2.231 22.679 8.864 1.00 87.88 338 THR A CA 1
ATOM 2582 C C . THR A 1 338 ? 2.455 21.874 7.584 1.00 87.88 338 THR A C 1
ATOM 2584 O O . THR A 1 338 ? 2.272 22.365 6.473 1.00 87.88 338 THR A O 1
ATOM 2587 N N . ASN A 1 339 ? 2.804 20.592 7.745 1.00 85.62 339 ASN A N 1
ATOM 2588 C CA . ASN A 1 339 ? 3.039 19.675 6.623 1.00 85.62 339 ASN A CA 1
ATOM 2589 C C . ASN A 1 339 ? 1.855 19.607 5.656 1.00 85.62 339 ASN A C 1
ATOM 2591 O O . ASN A 1 339 ? 2.052 19.536 4.453 1.00 85.62 339 ASN A O 1
ATOM 2595 N N . ARG A 1 340 ? 0.629 19.687 6.178 1.00 84.00 340 ARG A N 1
ATOM 2596 C CA . ARG A 1 340 ? -0.579 19.532 5.375 1.00 84.00 340 ARG A CA 1
ATOM 2597 C C . ARG A 1 340 ? -0.785 20.669 4.375 1.00 84.00 340 ARG A C 1
ATOM 2599 O O . ARG A 1 340 ? -1.092 20.373 3.229 1.00 84.00 340 ARG A O 1
ATOM 2606 N N . LEU A 1 341 ? -0.638 21.932 4.792 1.00 82.31 341 LEU A N 1
ATOM 2607 C CA . LEU A 1 341 ? -0.807 23.064 3.869 1.00 82.31 341 LEU A CA 1
ATOM 2608 C C . LEU A 1 341 ? 0.289 23.055 2.799 1.00 82.31 341 LEU A C 1
ATOM 2610 O O . LEU A 1 341 ? 0.000 23.287 1.632 1.00 82.31 341 LEU A O 1
ATOM 2614 N N . VAL A 1 342 ? 1.522 22.707 3.178 1.00 86.94 342 VAL A N 1
ATOM 2615 C CA . VAL A 1 342 ? 2.639 22.568 2.231 1.00 86.94 342 VAL A CA 1
ATOM 2616 C C . VAL A 1 342 ? 2.366 21.471 1.203 1.00 86.94 342 VAL A C 1
ATOM 2618 O O . VAL A 1 342 ? 2.489 21.718 0.006 1.00 86.94 342 VAL A O 1
ATOM 2621 N N . ASP A 1 343 ? 1.938 20.291 1.651 1.00 85.38 343 ASP A N 1
ATOM 2622 C CA . ASP A 1 343 ? 1.637 19.174 0.754 1.00 85.38 343 ASP A CA 1
ATOM 2623 C C . ASP A 1 343 ? 0.447 19.498 -0.164 1.00 85.38 343 ASP A C 1
ATOM 2625 O O . ASP A 1 343 ? 0.454 19.141 -1.338 1.00 85.38 343 ASP A O 1
ATOM 2629 N N . GLU A 1 344 ? -0.569 20.201 0.342 1.00 82.44 344 GLU A N 1
ATOM 2630 C CA . GLU A 1 344 ? -1.733 20.623 -0.439 1.00 82.44 344 GLU A CA 1
ATOM 2631 C C . GLU A 1 344 ? -1.340 21.600 -1.557 1.00 82.44 344 GLU A C 1
ATOM 2633 O O . GLU A 1 344 ? -1.700 21.379 -2.713 1.00 82.44 344 GLU A O 1
ATOM 2638 N N . VAL A 1 345 ? -0.532 22.617 -1.252 1.00 83.50 345 VAL A N 1
ATOM 2639 C CA . VAL A 1 345 ? -0.028 23.576 -2.248 1.00 83.50 345 VAL A CA 1
ATOM 2640 C C . VAL A 1 345 ? 0.888 22.909 -3.280 1.00 83.50 345 VAL A C 1
ATOM 2642 O O . VAL A 1 345 ? 0.727 23.139 -4.478 1.00 83.50 345 VAL A O 1
ATOM 2645 N N . GLN A 1 346 ? 1.791 22.020 -2.857 1.00 82.12 346 GLN A N 1
ATOM 2646 C CA . GLN A 1 346 ? 2.652 21.264 -3.778 1.00 82.12 346 GLN A CA 1
ATOM 2647 C C . GLN A 1 346 ? 1.845 20.322 -4.690 1.00 82.12 346 GLN A C 1
ATOM 2649 O O . GLN A 1 346 ? 2.189 20.134 -5.858 1.00 82.12 346 GLN A O 1
ATOM 2654 N N . LEU A 1 347 ? 0.741 19.755 -4.191 1.00 75.94 347 LEU A N 1
ATOM 2655 C CA . LEU A 1 347 ? -0.198 18.974 -5.001 1.00 75.94 347 LEU A CA 1
ATOM 2656 C C . LEU A 1 347 ? -0.980 19.849 -5.998 1.00 75.94 347 LEU A C 1
ATOM 2658 O O . LEU A 1 347 ? -1.283 19.381 -7.099 1.00 75.94 347 LEU A O 1
ATOM 2662 N N . TYR A 1 348 ? -1.298 21.101 -5.649 1.00 72.69 348 TYR A N 1
ATOM 2663 C CA . TYR A 1 348 ? -1.943 22.057 -6.560 1.00 72.69 348 TYR A CA 1
ATOM 2664 C C . TYR A 1 348 ? -1.009 22.514 -7.692 1.00 72.69 348 TYR A C 1
ATOM 2666 O O . TYR A 1 348 ? -1.431 22.475 -8.849 1.00 72.69 348 TYR A O 1
ATOM 2674 N N . GLU A 1 349 ? 0.253 22.844 -7.394 1.00 73.62 349 GLU A N 1
ATOM 2675 C CA . GLU A 1 349 ? 1.291 23.141 -8.404 1.00 73.62 349 GLU A CA 1
ATOM 2676 C C . GLU A 1 349 ? 1.457 21.979 -9.394 1.00 73.62 349 GLU A C 1
ATOM 2678 O O . GLU A 1 349 ? 1.470 22.167 -10.609 1.00 73.62 349 GLU A O 1
ATOM 2683 N N . PHE A 1 350 ? 1.473 20.743 -8.888 1.00 51.94 350 PHE A N 1
ATOM 2684 C CA . PHE A 1 350 ? 1.657 19.555 -9.723 1.00 51.94 350 PHE A CA 1
ATOM 2685 C C . PHE A 1 350 ? 0.427 19.195 -10.577 1.00 51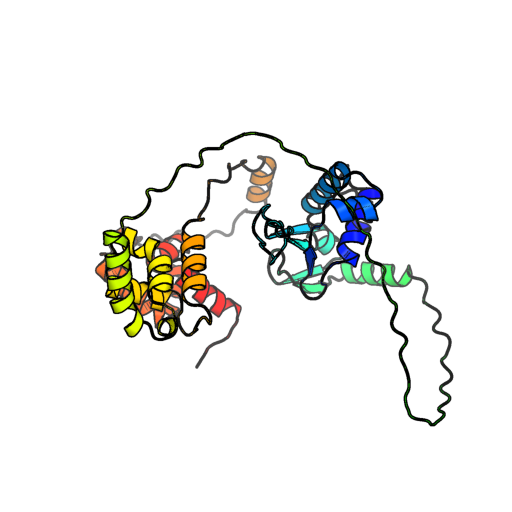.94 350 PHE A C 1
ATOM 2687 O O . PHE A 1 350 ? 0.548 18.494 -11.579 1.00 51.94 350 PHE A O 1
ATOM 2694 N N . SER A 1 351 ? -0.775 19.631 -10.185 1.00 54.72 351 SER A N 1
ATOM 2695 C CA . SER A 1 351 ? -2.028 19.275 -10.872 1.00 54.72 351 SER A CA 1
ATOM 2696 C C . SER A 1 351 ? -2.566 20.360 -11.810 1.00 54.72 351 SER A C 1
ATOM 2698 O O . SER A 1 351 ? -3.539 20.102 -12.520 1.00 54.72 351 SER A O 1
ATOM 2700 N N . GLY A 1 352 ? -1.961 21.556 -11.842 1.00 46.84 352 GLY A N 1
ATOM 2701 C CA . GLY A 1 352 ? -2.318 22.647 -12.763 1.00 46.84 352 GLY A CA 1
ATOM 2702 C C . GLY A 1 352 ? -3.757 23.175 -12.633 1.00 46.84 352 GLY A C 1
ATOM 2703 O O . GLY A 1 352 ? -4.219 23.956 -13.467 1.00 46.84 352 GLY A O 1
ATOM 2704 N N . ALA A 1 353 ? -4.501 22.758 -11.608 1.00 45.59 353 ALA A N 1
ATOM 2705 C CA . ALA A 1 353 ? -5.924 23.042 -11.479 1.00 45.59 353 ALA A CA 1
ATOM 2706 C C . ALA A 1 353 ? -6.165 24.314 -10.651 1.00 45.59 353 ALA A C 1
ATOM 2708 O O . ALA A 1 353 ? -6.462 24.257 -9.458 1.00 45.59 353 ALA A O 1
ATOM 2709 N N . ARG A 1 354 ? -6.098 25.478 -11.308 1.00 36.31 354 ARG A N 1
ATOM 2710 C CA . ARG A 1 354 ? -6.626 26.741 -10.764 1.00 36.31 354 ARG A CA 1
ATOM 2711 C C . ARG A 1 354 ? -8.153 26.619 -10.645 1.00 36.31 354 ARG A C 1
ATOM 2713 O O . ARG A 1 354 ? -8.855 26.696 -11.653 1.00 36.31 354 ARG A O 1
ATOM 2720 N N . ARG A 1 355 ? -8.692 26.428 -9.436 1.00 38.81 355 ARG A N 1
ATOM 2721 C CA . ARG A 1 355 ? -10.125 26.678 -9.196 1.00 38.81 355 ARG A CA 1
ATOM 2722 C C . ARG A 1 355 ? -10.338 28.192 -9.205 1.00 38.81 355 ARG A C 1
ATOM 2724 O O . ARG A 1 355 ? -9.799 28.883 -8.348 1.00 38.81 355 ARG A O 1
ATOM 2731 N N . ARG A 1 356 ? -11.051 28.680 -10.223 1.00 36.22 356 ARG A N 1
ATOM 2732 C CA . ARG A 1 356 ? -11.712 29.989 -10.186 1.00 36.22 356 ARG A CA 1
ATOM 2733 C C . ARG A 1 356 ? -12.897 29.952 -9.235 1.00 36.22 356 ARG A C 1
ATOM 2735 O O . ARG A 1 356 ? -13.504 28.860 -9.121 1.00 36.22 356 ARG A O 1
#

Foldseek 3Di:
DVCLQVVVVDVPRDPLLVLLVVVQVVQAPPVQQKGFDDLVVSCVSSVHDSVSSVVSVVVCVVSVQKDWPDDKDQFDDDDVPDHGHIRTTMIGGADDVVNCVQLQFDWDDDDRPIDGPDGDPNNVVVVVVVVVVDDPDPPDDDDDDDDDDDDDDDDDDDDDDDDDDDDDDDDDDDDDPDPPPPPPDDDPVNLVVLLVLLVLLCVLAPLNVPPDSSLSSVLCVVVVVVVDGSVSSNVVLCVVAPPHHDPHVSVVSNVVVVVVVPPDPDDPCPDPPVVVVVVVVVVQDDDDDDDDPDPPPQPVPDDPVRLVVLLVVCVVPVVSLVVCCVPVNDPRSCVRNNPVSNVVSVVCVVVVDDDD

Radius of gyration: 29.5 Å; chains: 1; bounding box: 65×75×80 Å

Secondary structure (DSSP, 8-state):
-HHHHHTT-STT-SHHHHHHHHHHHHT-BTTTTEEEE-HHHHHHHHTS-HHHHHHHHHHHHHTTSEEEEE---TT-B--TTSPPBPPPEEEEE---HHHHHHTTEEEESSGGG-EEEEE-HHHHHHHHHHHHHS-----------------------PPP--PPP-----------------PPPPPHHHHHHHHHHHHHHHHHSGGGTTS-HHHHHHHTHHHHTTT--HHHHHHHHHHHTTT---SSHHHHHHHHHHHTT-S-------PPPHHHHHHHHHT---------------GGG--HHHHHHHHHHHHH-THHHHHHHHHHHHHHHHHHHHHHHHHHHHHHHHHT----

pLDDT: mean 72.27, std 20.98, range [30.47, 96.25]

Sequence (356 aa):
MVWLVEAGLHRRAGATTLAVARDLAGRMDFRLGFVLYDLEGTAVRCGVSVATVKRHVRVLRELGALVWQRHGTKRNLHLPGRPYAGTATVYAATIPAAYDSAMGHRLEGSGYRARVCGVTDAGRSVAVEAVRACRPVDNSPVESRSSGGRAPHSSRPRHDVRKPDTRGKSNYTSRGRATSGRAARRSPLQVARDIAVARQVRPLVGWTQHEGLRRLAYALRPLIDRGLDARDIAAELHGLAAGWRPARPAAWITAALGRDREEPVGQGRTDPPEAFRRAVADAREPWAVVEAEGPTYGIEGLTRGEVVQLRSAAATDPGLVLAALENLGERDTRRLYTNRLVDEVQLYEFSGARRR